Protein AF-A0A356KUA7-F1 (afdb_monomer_lite)

Structure (mmCIF, N/CA/C/O backbone):
data_AF-A0A356KUA7-F1
#
_entry.id   AF-A0A356KUA7-F1
#
loop_
_atom_site.group_PDB
_atom_site.id
_atom_site.type_symbol
_atom_site.label_atom_id
_atom_site.label_alt_id
_atom_site.label_comp_id
_atom_site.label_asym_id
_atom_site.label_entity_id
_atom_site.label_seq_id
_atom_site.pdbx_PDB_ins_code
_atom_site.Cartn_x
_atom_site.Cartn_y
_atom_site.Cartn_z
_atom_site.occupancy
_atom_site.B_iso_or_equiv
_atom_site.auth_seq_id
_atom_site.auth_comp_id
_atom_site.auth_asym_id
_atom_site.auth_atom_id
_atom_site.pdbx_PDB_model_num
ATOM 1 N N . GLU A 1 1 ? 13.747 24.226 56.240 1.00 44.72 1 GLU A N 1
ATOM 2 C CA . GLU A 1 1 ? 13.790 22.776 55.999 1.00 44.72 1 GLU A CA 1
ATOM 3 C C . GLU A 1 1 ? 12.359 22.339 55.708 1.00 44.72 1 GLU A C 1
ATOM 5 O O . GLU A 1 1 ? 11.669 21.840 56.584 1.00 44.72 1 GLU A O 1
ATOM 10 N N . ASP A 1 2 ? 11.745 22.910 54.667 1.00 43.06 2 ASP A N 1
ATOM 11 C CA . ASP A 1 2 ? 11.912 22.564 53.233 1.00 43.06 2 ASP A CA 1
ATOM 12 C C . ASP A 1 2 ? 11.228 21.213 52.970 1.00 43.06 2 ASP A C 1
ATOM 14 O O . ASP A 1 2 ? 11.449 20.261 53.701 1.00 43.06 2 ASP A O 1
ATOM 18 N N . GLU A 1 3 ? 10.331 21.030 52.009 1.00 48.12 3 GLU A N 1
ATOM 19 C CA . GLU A 1 3 ? 10.156 21.722 50.740 1.00 48.12 3 GLU A CA 1
ATOM 20 C C . GLU A 1 3 ? 8.756 21.351 50.219 1.00 48.12 3 GLU A C 1
ATOM 22 O O . GLU A 1 3 ? 8.341 20.191 50.273 1.00 48.12 3 GLU A O 1
ATOM 27 N N . ALA A 1 4 ? 7.996 22.340 49.754 1.00 49.31 4 ALA A N 1
ATOM 28 C CA . ALA A 1 4 ? 6.693 22.127 49.142 1.00 49.31 4 ALA A CA 1
ATOM 29 C C . ALA A 1 4 ? 6.885 21.644 47.697 1.00 49.31 4 ALA A C 1
ATOM 31 O O . ALA A 1 4 ? 7.344 22.403 46.844 1.00 49.31 4 ALA A O 1
ATOM 32 N N . ALA A 1 5 ? 6.510 20.394 47.420 1.00 52.19 5 ALA A N 1
ATOM 33 C CA . ALA A 1 5 ? 6.463 19.839 46.072 1.00 52.19 5 ALA A CA 1
ATOM 34 C C . ALA A 1 5 ? 5.339 20.516 45.270 1.00 52.19 5 ALA A C 1
ATOM 36 O O . ALA A 1 5 ? 4.161 20.173 45.378 1.00 52.19 5 ALA A O 1
ATOM 37 N N . LYS A 1 6 ? 5.721 21.524 44.488 1.00 50.53 6 LYS A N 1
ATOM 38 C CA . LYS A 1 6 ? 4.882 22.195 43.500 1.00 50.53 6 LYS A CA 1
ATOM 39 C C . LYS A 1 6 ? 4.919 21.343 42.229 1.00 50.53 6 LYS A C 1
ATOM 41 O O . LYS A 1 6 ? 5.942 21.296 41.556 1.00 50.53 6 LYS A O 1
ATOM 46 N N . ALA A 1 7 ? 3.837 20.622 41.955 1.00 51.53 7 ALA A N 1
ATOM 47 C CA . ALA A 1 7 ? 3.668 19.894 40.704 1.00 51.53 7 ALA A CA 1
ATOM 48 C C . ALA A 1 7 ? 3.517 20.909 39.559 1.00 51.53 7 ALA A C 1
ATOM 50 O O . ALA A 1 7 ? 2.534 21.647 39.512 1.00 51.53 7 ALA A O 1
ATOM 51 N N . GLU A 1 8 ? 4.526 20.986 38.692 1.00 51.91 8 GLU A N 1
ATOM 52 C CA . GLU A 1 8 ? 4.435 21.632 37.384 1.00 51.91 8 GLU A CA 1
ATOM 53 C C . GLU A 1 8 ? 3.493 20.815 36.494 1.00 51.91 8 GLU A C 1
ATOM 55 O O . GLU A 1 8 ? 3.698 19.619 36.279 1.00 51.91 8 GLU A O 1
ATOM 60 N N . GLU A 1 9 ? 2.442 21.463 35.997 1.00 60.62 9 GLU A N 1
ATOM 61 C CA . GLU A 1 9 ? 1.648 20.952 34.884 1.00 60.62 9 GLU A CA 1
ATOM 62 C C . GLU A 1 9 ? 2.528 20.906 33.622 1.00 60.62 9 GLU A C 1
ATOM 64 O O . GLU A 1 9 ? 3.269 21.860 33.361 1.00 60.62 9 GLU A O 1
ATOM 69 N N . PRO A 1 10 ? 2.476 19.825 32.825 1.00 62.12 10 PRO A N 1
ATOM 70 C CA . PRO A 1 10 ? 3.175 19.785 31.549 1.00 62.12 10 PRO A CA 1
ATOM 71 C C . PRO A 1 10 ? 2.540 20.783 30.564 1.00 62.12 10 PRO A C 1
ATOM 73 O O . PRO A 1 10 ? 1.328 21.013 30.613 1.00 62.12 10 PRO A O 1
ATOM 76 N N . PRO A 1 11 ? 3.334 21.376 29.656 1.00 56.41 11 PRO A N 1
ATOM 77 C CA . PRO A 1 11 ? 2.815 22.300 28.662 1.00 56.41 11 PRO A CA 1
ATOM 78 C C . PRO A 1 11 ? 1.866 21.565 27.712 1.00 56.41 11 PRO A C 1
ATOM 80 O O . PRO A 1 11 ? 2.145 20.457 27.256 1.00 56.41 11 PRO A O 1
ATOM 83 N N . VAL A 1 12 ? 0.737 22.208 27.424 1.00 60.28 12 VAL A N 1
ATOM 84 C CA . VAL A 1 12 ? -0.192 21.814 26.365 1.00 60.28 12 VAL A CA 1
ATOM 85 C C . VAL A 1 12 ? 0.555 21.947 25.038 1.00 60.28 12 VAL A C 1
ATOM 87 O O . VAL A 1 12 ? 0.829 23.060 24.596 1.00 60.28 12 VAL A O 1
ATOM 90 N N . GLU A 1 13 ? 0.930 20.818 24.437 1.00 54.19 13 GLU A N 1
ATOM 91 C CA . GLU A 1 13 ? 1.388 20.775 23.048 1.00 54.19 13 GLU A CA 1
ATOM 92 C C . GLU A 1 13 ? 0.226 21.212 22.151 1.00 54.19 13 GLU A C 1
ATOM 94 O O . GLU A 1 13 ? -0.814 20.552 22.071 1.00 54.19 13 GLU A O 1
ATOM 99 N N . GLU A 1 14 ? 0.390 22.371 21.514 1.00 62.34 14 GLU A N 1
ATOM 100 C CA . GLU A 1 14 ? -0.457 22.797 20.407 1.00 62.34 14 GLU A CA 1
ATOM 101 C C . GLU A 1 14 ? -0.394 21.735 19.296 1.00 62.34 14 GLU A C 1
ATOM 103 O O . GLU A 1 14 ? 0.688 21.212 19.008 1.00 62.34 14 GLU A O 1
ATOM 108 N N . PRO A 1 15 ? -1.529 21.380 18.667 1.00 57.06 15 PRO A N 1
ATOM 109 C CA . PRO A 1 15 ? -1.515 20.449 17.553 1.00 57.06 15 PRO A CA 1
ATOM 110 C C . PRO A 1 15 ? -0.688 21.060 16.423 1.00 57.06 15 PRO A C 1
ATOM 112 O O . PRO A 1 15 ? -0.984 22.159 15.955 1.00 57.06 15 PRO A O 1
ATOM 115 N N . ALA A 1 16 ? 0.351 20.337 16.008 1.00 51.97 16 ALA A N 1
ATOM 116 C CA . ALA A 1 16 ? 1.129 20.659 14.826 1.00 51.97 16 ALA A CA 1
ATOM 117 C C . ALA A 1 16 ? 0.175 20.914 13.650 1.00 51.97 16 ALA A C 1
ATOM 119 O O . ALA A 1 16 ? -0.601 20.031 13.279 1.00 51.97 16 ALA A O 1
ATOM 120 N N . GLU A 1 17 ? 0.224 22.129 13.100 1.00 54.56 17 GLU A N 1
ATOM 121 C CA . GLU A 1 17 ? -0.361 22.447 11.802 1.00 54.56 17 GLU A CA 1
ATOM 122 C C . GLU A 1 17 ? 0.123 21.398 10.799 1.00 54.56 17 GLU A C 1
ATOM 124 O O . GLU A 1 17 ? 1.327 21.244 10.570 1.00 54.56 17 GLU A O 1
ATOM 129 N N . GLU A 1 18 ? -0.823 20.642 10.238 1.00 57.50 18 GLU A N 1
ATOM 130 C CA . GLU A 1 18 ? -0.560 19.768 9.105 1.00 57.50 18 GLU A CA 1
ATOM 131 C C . GLU A 1 18 ? 0.118 20.599 8.005 1.00 57.50 18 GLU A C 1
ATOM 133 O O . GLU A 1 18 ? -0.394 21.667 7.645 1.00 57.50 18 GLU A O 1
ATOM 138 N N . PRO A 1 19 ? 1.263 20.154 7.460 1.00 57.72 19 PRO A N 1
ATOM 139 C CA . PRO A 1 19 ? 1.842 20.820 6.310 1.00 57.72 19 PRO A CA 1
ATOM 140 C C . PRO A 1 19 ? 0.820 20.761 5.176 1.00 57.72 19 PRO A C 1
ATOM 142 O O . PRO A 1 19 ? 0.307 19.692 4.838 1.00 57.72 19 PRO A O 1
ATOM 145 N N . ALA A 1 20 ? 0.503 21.934 4.627 1.00 61.66 20 ALA A N 1
ATOM 146 C CA . ALA A 1 20 ? -0.365 22.070 3.470 1.00 61.66 20 ALA A CA 1
ATOM 147 C C . ALA A 1 20 ? 0.053 21.066 2.379 1.00 61.66 20 ALA A C 1
ATOM 149 O O . ALA A 1 20 ? 1.258 20.885 2.171 1.00 61.66 20 ALA A O 1
ATOM 150 N N . PRO A 1 21 ? -0.906 20.419 1.690 1.00 61.72 21 PRO A N 1
ATOM 151 C CA . PRO A 1 21 ? -0.588 19.492 0.616 1.00 61.72 21 PRO A CA 1
ATOM 152 C C . PRO A 1 21 ? 0.292 20.211 -0.405 1.00 61.72 21 PRO A C 1
ATOM 154 O O . PRO A 1 21 ? -0.051 21.302 -0.871 1.00 61.72 21 PRO A O 1
ATOM 157 N N . GLU A 1 22 ? 1.448 19.613 -0.699 1.00 60.28 22 GLU A N 1
ATOM 158 C CA . GLU A 1 22 ? 2.311 20.066 -1.782 1.00 60.28 22 GLU A CA 1
ATOM 159 C C . GLU A 1 22 ? 1.456 20.222 -3.047 1.00 60.28 22 GLU A C 1
ATOM 161 O O . GLU A 1 22 ? 0.620 19.354 -3.326 1.00 60.28 22 GLU A O 1
ATOM 166 N N . PRO A 1 23 ? 1.598 21.335 -3.789 1.00 59.91 23 PRO A N 1
ATOM 167 C CA . PRO A 1 23 ? 0.862 21.512 -5.027 1.00 59.91 23 PRO A CA 1
ATOM 168 C C . PRO A 1 23 ? 1.204 20.348 -5.953 1.00 59.91 23 PRO A C 1
ATOM 170 O O . PRO A 1 23 ? 2.380 20.086 -6.217 1.00 59.91 23 PRO A O 1
ATOM 173 N N . GLU A 1 24 ? 0.163 19.645 -6.409 1.00 58.00 24 GLU A N 1
ATOM 174 C CA . GLU A 1 24 ? 0.281 18.621 -7.441 1.00 58.00 24 GLU A CA 1
ATOM 175 C C . GLU A 1 24 ? 1.152 19.169 -8.579 1.00 58.00 24 GLU A C 1
ATOM 177 O O . GLU A 1 24 ? 0.964 20.326 -8.979 1.00 58.00 24 GLU A O 1
ATOM 182 N N . PRO A 1 25 ? 2.121 18.387 -9.089 1.00 57.19 25 PRO A N 1
ATOM 183 C CA . PRO A 1 25 ? 2.918 18.828 -10.216 1.00 57.19 25 PRO A CA 1
ATOM 184 C C . PRO A 1 25 ? 1.963 19.155 -11.361 1.00 57.19 25 PRO A C 1
ATOM 186 O O . PRO A 1 25 ? 1.205 18.293 -11.815 1.00 57.19 25 PRO A O 1
ATOM 189 N N . GLU A 1 26 ? 1.985 20.418 -11.794 1.00 53.69 26 GLU A N 1
ATOM 190 C CA . GLU A 1 26 ? 1.306 20.846 -13.010 1.00 53.69 26 GLU A CA 1
ATOM 191 C C . GLU A 1 26 ? 1.637 19.839 -14.118 1.00 53.69 26 GLU A C 1
ATOM 193 O O . GLU A 1 26 ? 2.797 19.418 -14.223 1.00 53.69 26 GLU A O 1
ATOM 198 N N . PRO A 1 27 ? 0.650 19.416 -14.931 1.00 51.44 27 PRO A N 1
ATOM 199 C CA . PRO A 1 27 ? 0.921 18.525 -16.040 1.00 51.44 27 PRO A CA 1
ATOM 200 C C . PRO A 1 27 ? 1.953 19.218 -16.921 1.00 51.44 27 PRO A C 1
ATOM 202 O O . PRO A 1 27 ? 1.663 20.238 -17.550 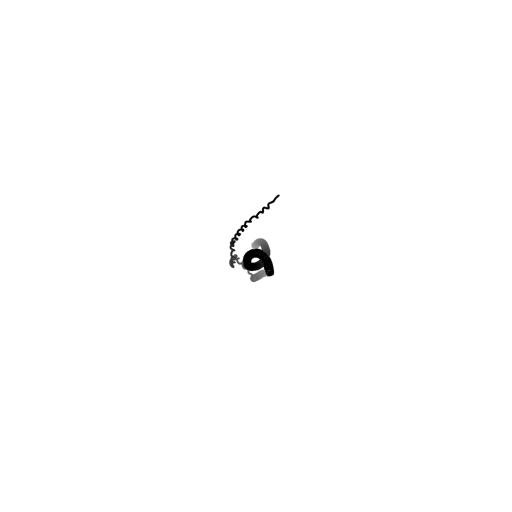1.00 51.44 27 PRO A O 1
ATOM 205 N N . VAL A 1 28 ? 3.172 18.675 -16.919 1.00 49.91 28 VAL A N 1
ATOM 206 C CA . VAL A 1 28 ? 4.201 19.019 -17.888 1.00 49.91 28 VAL A CA 1
ATOM 207 C C . VAL A 1 28 ? 3.522 18.852 -19.232 1.00 49.91 28 VAL A C 1
ATOM 209 O O . VAL A 1 28 ? 3.131 17.744 -19.597 1.00 49.91 28 VAL A O 1
ATOM 212 N N . ALA A 1 29 ? 3.284 19.980 -19.900 1.00 47.72 29 ALA A N 1
ATOM 213 C CA . ALA A 1 29 ? 2.786 19.992 -21.253 1.00 47.72 29 ALA A CA 1
ATOM 214 C C . ALA A 1 29 ? 3.718 19.080 -22.047 1.00 47.72 29 ALA A C 1
ATOM 216 O O . ALA A 1 29 ? 4.902 19.389 -22.184 1.00 47.72 29 ALA A O 1
ATOM 217 N N . GLU A 1 30 ? 3.190 17.933 -22.481 1.00 46.59 30 GLU A N 1
ATOM 218 C CA . GLU A 1 30 ? 3.837 17.079 -23.460 1.00 46.59 30 GLU A CA 1
ATOM 219 C C . GLU A 1 30 ? 4.221 17.990 -24.621 1.00 46.59 30 GLU A C 1
ATOM 221 O O . GLU A 1 30 ? 3.368 18.479 -25.370 1.00 46.59 30 GLU A O 1
ATOM 226 N N . GLU A 1 31 ? 5.516 18.287 -24.722 1.00 47.72 31 GLU A N 1
ATOM 227 C CA . GLU A 1 31 ? 6.062 18.837 -25.942 1.00 47.72 31 GLU A CA 1
ATOM 228 C C . GLU A 1 31 ? 5.636 17.881 -27.057 1.00 47.72 31 GLU A C 1
ATOM 230 O O . GLU A 1 31 ? 5.817 16.666 -26.922 1.00 47.72 31 GLU A O 1
ATOM 235 N N . PRO A 1 32 ? 5.007 18.389 -28.128 1.00 48.34 32 PRO A N 1
ATOM 236 C CA . PRO A 1 32 ? 4.497 17.534 -29.175 1.00 48.34 32 PRO A CA 1
ATOM 237 C C . PRO A 1 32 ? 5.670 16.746 -29.745 1.00 48.34 32 PRO A C 1
ATOM 239 O O . PRO A 1 32 ? 6.572 17.313 -30.366 1.00 48.34 32 PRO A O 1
ATOM 242 N N . THR A 1 33 ? 5.633 15.429 -29.541 1.00 50.72 33 THR A N 1
ATOM 243 C CA . THR A 1 33 ? 6.431 14.471 -30.298 1.00 50.72 33 THR A CA 1
ATOM 244 C C . THR A 1 33 ? 6.390 14.894 -31.764 1.00 50.72 33 THR A C 1
ATOM 246 O O . THR A 1 33 ? 5.286 14.982 -32.321 1.00 50.72 33 THR A O 1
ATOM 249 N N . PRO A 1 34 ? 7.534 15.192 -32.408 1.00 47.00 34 PRO A N 1
ATOM 250 C CA . PRO A 1 34 ? 7.527 15.436 -33.834 1.00 47.00 34 PRO A CA 1
ATOM 251 C C . PRO A 1 34 ? 6.982 14.173 -34.496 1.00 47.00 34 PRO A C 1
ATOM 253 O O . PRO A 1 34 ? 7.495 13.073 -34.289 1.00 47.00 34 PRO A O 1
ATOM 256 N N . ALA A 1 35 ? 5.879 14.341 -35.223 1.00 46.72 35 ALA A N 1
ATOM 257 C CA . ALA A 1 35 ? 5.238 13.277 -35.974 1.00 46.72 35 ALA A CA 1
ATOM 258 C C . ALA A 1 35 ? 6.287 12.498 -36.789 1.00 46.72 35 ALA A C 1
ATOM 260 O O . ALA A 1 35 ? 7.199 13.123 -37.339 1.00 46.72 35 ALA A O 1
ATOM 261 N N . PRO A 1 36 ? 6.166 11.162 -36.907 1.00 47.59 36 PRO A N 1
ATOM 262 C CA . PRO A 1 36 ? 7.022 10.398 -37.796 1.00 47.59 36 PRO A CA 1
ATOM 263 C C . PRO A 1 36 ? 6.822 10.930 -39.212 1.00 47.59 36 PRO A C 1
ATOM 265 O O . PRO A 1 36 ? 5.750 10.802 -39.809 1.00 47.59 36 PRO A O 1
ATOM 268 N N . THR A 1 37 ? 7.858 11.581 -39.731 1.00 49.22 37 THR A N 1
ATOM 269 C CA . THR A 1 37 ? 7.936 11.996 -41.123 1.00 49.22 37 THR A CA 1
ATOM 270 C C . THR A 1 37 ? 7.682 10.754 -41.981 1.00 49.22 37 THR A C 1
ATOM 272 O O . THR A 1 37 ? 8.347 9.735 -41.769 1.00 49.22 37 THR A O 1
ATOM 275 N N . PRO A 1 38 ? 6.727 10.782 -42.924 1.00 43.31 38 PRO A N 1
ATOM 276 C CA . PRO A 1 38 ? 6.503 9.648 -43.801 1.00 43.31 38 PRO A CA 1
ATOM 277 C C . PRO A 1 38 ? 7.780 9.417 -44.609 1.00 43.31 38 PRO A C 1
ATOM 279 O O . PRO A 1 38 ? 8.260 10.317 -45.301 1.00 43.31 38 PRO A O 1
ATOM 282 N N . VAL A 1 39 ? 8.339 8.211 -44.504 1.00 45.34 39 VAL A N 1
ATOM 283 C CA . VAL A 1 39 ? 9.375 7.735 -45.419 1.00 45.34 39 VAL A CA 1
ATOM 284 C C . VAL A 1 39 ? 8.718 7.645 -46.790 1.00 45.34 39 VAL A C 1
ATOM 286 O O . VAL A 1 39 ? 7.991 6.703 -47.094 1.00 45.34 39 VAL A O 1
ATOM 289 N N . ALA A 1 40 ? 8.918 8.693 -47.583 1.00 40.00 40 ALA A N 1
ATOM 290 C CA . ALA A 1 40 ? 8.591 8.709 -48.990 1.00 40.00 40 ALA A CA 1
ATOM 291 C C . ALA A 1 40 ? 9.537 7.737 -49.700 1.00 40.00 40 ALA A C 1
ATOM 293 O O . ALA A 1 40 ? 10.719 8.016 -49.909 1.00 40.00 40 ALA A O 1
ATOM 294 N N . GLU A 1 41 ? 9.006 6.574 -50.057 1.00 47.03 41 GLU A N 1
ATOM 295 C CA . GLU A 1 41 ? 9.482 5.870 -51.234 1.00 47.03 41 GLU A CA 1
ATOM 296 C C . GLU A 1 41 ? 9.313 6.768 -52.470 1.00 47.03 41 GLU A C 1
ATOM 298 O O . GLU A 1 41 ? 8.269 7.387 -52.670 1.00 47.03 41 GLU A O 1
ATOM 303 N N . ALA A 1 42 ? 10.341 6.714 -53.319 1.00 44.53 42 ALA A N 1
ATOM 304 C CA . ALA A 1 42 ? 10.382 7.070 -54.737 1.00 44.53 42 ALA A CA 1
ATOM 305 C C . ALA A 1 42 ? 10.648 8.532 -55.155 1.00 44.53 42 ALA A C 1
ATOM 307 O O . ALA A 1 42 ? 9.891 9.446 -54.854 1.00 44.53 42 ALA A O 1
ATOM 308 N N . SER A 1 43 ? 11.652 8.635 -56.047 1.00 50.06 43 SER A N 1
ATOM 309 C CA . SER A 1 43 ? 11.899 9.697 -57.043 1.00 50.06 43 SER A CA 1
ATOM 310 C C . SER A 1 43 ? 12.344 11.053 -56.468 1.00 50.06 43 SER A C 1
ATOM 312 O O . SER A 1 43 ? 11.681 11.623 -55.627 1.00 50.06 43 SER A O 1
ATOM 314 N N . GLU A 1 44 ? 13.465 11.675 -56.834 1.00 46.03 44 GLU A N 1
ATOM 315 C CA . GLU A 1 44 ? 14.133 11.787 -58.128 1.00 46.03 44 GLU A CA 1
ATOM 316 C C . GLU A 1 44 ? 15.647 11.936 -57.883 1.00 46.03 44 GLU A C 1
ATOM 318 O O . GLU A 1 44 ? 16.103 12.879 -57.239 1.00 46.03 44 GLU A O 1
ATOM 323 N N . ARG A 1 45 ? 16.455 11.000 -58.395 1.00 43.91 45 ARG A N 1
ATOM 324 C CA . ARG A 1 45 ? 17.881 11.262 -58.624 1.00 43.91 45 ARG A CA 1
ATOM 325 C C . ARG A 1 45 ? 17.971 12.082 -59.902 1.00 43.91 45 ARG A C 1
ATOM 327 O O . ARG A 1 45 ? 17.552 11.601 -60.953 1.00 43.91 45 ARG A O 1
ATOM 334 N N . GLU A 1 46 ? 18.534 13.282 -59.809 1.00 47.31 46 GLU A N 1
ATOM 335 C CA . GLU A 1 46 ? 18.982 14.025 -60.982 1.00 47.31 46 GLU A CA 1
ATOM 336 C C . GLU A 1 46 ? 19.859 13.107 -61.853 1.00 47.31 46 GLU A C 1
ATOM 338 O O . GLU A 1 46 ? 20.776 12.454 -61.335 1.00 47.31 46 GLU A O 1
ATOM 343 N N . PRO A 1 47 ? 19.579 12.995 -63.162 1.00 47.47 47 PRO A N 1
ATOM 344 C CA . PRO A 1 47 ? 20.443 12.250 -64.052 1.00 47.47 47 PRO A CA 1
ATOM 345 C C . PRO A 1 47 ? 21.783 12.980 -64.133 1.00 47.47 47 PRO A C 1
ATOM 347 O O . PRO A 1 47 ? 21.861 14.140 -64.537 1.00 47.47 47 PRO A O 1
ATOM 350 N N . LEU A 1 48 ? 22.842 12.267 -63.750 1.00 50.91 48 LEU A N 1
ATOM 351 C CA . LEU A 1 48 ? 24.217 12.629 -64.069 1.00 50.91 48 LEU A CA 1
ATOM 352 C C . LEU A 1 48 ? 24.306 13.023 -65.556 1.00 50.91 48 LEU A C 1
ATOM 354 O O . LEU A 1 48 ? 23.635 12.394 -66.384 1.00 50.91 48 LEU A O 1
ATOM 358 N N . PRO A 1 49 ? 25.123 14.031 -65.914 1.00 47.91 49 PRO A N 1
ATOM 359 C CA . PRO A 1 49 ? 25.312 14.425 -67.301 1.00 47.91 49 PRO A CA 1
ATOM 360 C C . PRO A 1 49 ? 25.688 13.190 -68.114 1.00 47.91 49 PRO A C 1
ATOM 362 O O . PRO A 1 49 ? 26.642 12.484 -67.780 1.00 47.91 49 PRO A O 1
ATOM 365 N N . SER A 1 50 ? 24.899 12.918 -69.153 1.00 42.00 50 SER A N 1
ATOM 366 C CA . SER A 1 50 ? 25.160 11.869 -70.125 1.00 42.00 50 SER A CA 1
ATOM 367 C C 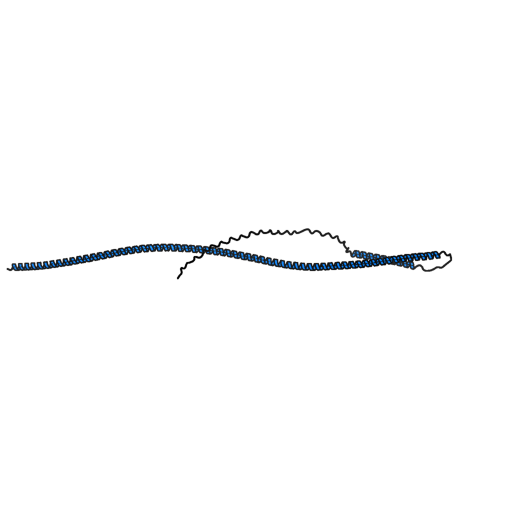. SER A 1 50 ? 26.576 12.053 -70.653 1.00 42.00 50 SER A C 1
ATOM 369 O O . SER A 1 50 ? 26.836 12.949 -71.461 1.00 42.00 50 SER A O 1
ATOM 371 N N . LEU A 1 51 ? 27.490 11.215 -70.167 1.00 40.88 51 LEU A N 1
ATOM 372 C CA . LEU A 1 51 ? 28.758 10.976 -70.820 1.00 40.88 51 LEU A CA 1
ATOM 373 C C . LEU A 1 51 ? 28.406 10.573 -72.247 1.00 40.88 51 LEU A C 1
ATOM 375 O O . LEU A 1 51 ? 27.712 9.580 -72.476 1.00 40.88 51 LEU A O 1
ATOM 379 N N . THR A 1 52 ? 28.819 11.412 -73.191 1.00 48.00 52 THR A N 1
ATOM 380 C CA . THR A 1 52 ? 28.885 11.062 -74.603 1.00 48.00 52 THR A CA 1
ATOM 381 C C . THR A 1 52 ? 29.447 9.650 -74.725 1.00 48.00 52 THR A C 1
ATOM 383 O O . THR A 1 52 ? 30.427 9.356 -74.032 1.00 48.00 52 THR A O 1
ATOM 386 N N . PRO A 1 53 ? 28.858 8.784 -75.568 1.00 38.75 53 PRO A N 1
ATOM 387 C CA . PRO A 1 53 ? 29.425 7.475 -75.830 1.00 38.75 53 PRO A CA 1
ATOM 388 C C . PRO A 1 53 ? 30.881 7.687 -76.232 1.00 38.75 53 PRO A C 1
ATOM 390 O O . PRO A 1 53 ? 31.154 8.388 -77.208 1.00 38.75 53 PRO A O 1
ATOM 393 N N . LEU A 1 54 ? 31.812 7.142 -75.445 1.00 41.03 54 LEU A N 1
ATOM 394 C CA . LEU A 1 54 ? 33.118 6.819 -75.988 1.00 41.03 54 LEU A CA 1
ATOM 395 C C . LEU A 1 54 ? 32.806 5.943 -77.196 1.00 41.03 54 LEU A C 1
ATOM 397 O O . LEU A 1 54 ? 32.195 4.887 -77.030 1.00 41.03 54 LEU A O 1
ATOM 401 N N . GLU A 1 55 ? 33.134 6.453 -78.381 1.00 42.09 55 GLU A N 1
ATOM 402 C CA . GLU A 1 55 ? 33.106 5.701 -79.623 1.00 42.09 55 GLU A CA 1
ATOM 403 C C . GLU A 1 55 ? 33.640 4.303 -79.347 1.00 42.09 55 GLU A C 1
ATOM 405 O O . GLU A 1 55 ? 34.753 4.125 -78.843 1.00 42.09 55 GLU A O 1
ATOM 410 N N . GLU A 1 56 ? 32.771 3.340 -79.624 1.00 43.12 56 GLU A N 1
ATOM 411 C CA . GLU A 1 56 ? 33.053 1.923 -79.664 1.00 43.12 56 GLU A CA 1
ATOM 412 C C . GLU A 1 56 ? 34.394 1.733 -80.379 1.00 43.12 56 GLU A C 1
ATOM 414 O O . GLU A 1 56 ? 34.517 1.929 -81.589 1.00 43.12 56 GLU A O 1
ATOM 419 N N . LEU A 1 57 ? 35.429 1.378 -79.615 1.00 49.16 57 LEU A N 1
ATOM 420 C CA . LEU A 1 57 ? 36.557 0.660 -80.183 1.00 49.16 57 LEU A CA 1
ATOM 421 C C . LEU A 1 57 ? 35.940 -0.573 -80.852 1.00 49.16 57 LEU A C 1
ATOM 423 O O . LEU A 1 57 ? 35.276 -1.342 -80.156 1.00 49.16 57 LEU A O 1
ATOM 427 N N . PRO A 1 58 ? 36.086 -0.756 -82.175 1.00 51.97 58 PRO A N 1
ATOM 428 C CA . PRO A 1 58 ? 35.523 -1.922 -82.817 1.00 51.97 58 PRO A CA 1
ATOM 429 C C . PRO A 1 58 ? 36.254 -3.143 -82.264 1.00 51.97 58 PRO A C 1
ATOM 431 O O . PRO A 1 58 ? 37.432 -3.355 -82.558 1.00 51.97 58 PRO A O 1
ATOM 434 N N . ASP A 1 59 ? 35.536 -3.954 -81.489 1.00 54.81 59 ASP A N 1
ATOM 435 C CA . ASP A 1 59 ? 35.904 -5.307 -81.050 1.00 54.81 59 ASP A CA 1
ATOM 436 C C . ASP A 1 59 ? 35.945 -6.300 -82.232 1.00 54.81 59 ASP A C 1
ATOM 438 O O . ASP A 1 59 ? 35.714 -7.500 -82.103 1.00 54.81 59 ASP A O 1
ATOM 442 N N . ASP A 1 60 ? 36.310 -5.819 -83.415 1.00 60.47 60 ASP A N 1
ATOM 443 C CA . ASP A 1 60 ? 36.432 -6.612 -84.619 1.00 60.47 60 ASP A CA 1
ATOM 444 C C . ASP A 1 60 ? 37.899 -6.985 -84.818 1.00 60.47 60 ASP A C 1
ATOM 446 O O . ASP A 1 60 ? 38.588 -6.546 -85.749 1.00 60.47 60 ASP A O 1
ATOM 450 N N . ALA A 1 61 ? 38.382 -7.875 -83.947 1.00 63.69 61 ALA A N 1
ATOM 451 C CA . ALA A 1 61 ? 39.618 -8.621 -84.182 1.00 63.69 61 ALA A CA 1
ATOM 452 C C . ALA A 1 61 ? 39.628 -9.268 -85.584 1.00 63.69 61 ALA A C 1
ATOM 454 O O . ALA A 1 61 ? 40.693 -9.495 -86.160 1.00 63.69 61 ALA A O 1
ATOM 455 N N . ASP A 1 62 ? 38.450 -9.526 -86.155 1.00 71.00 62 ASP A N 1
ATOM 456 C CA . ASP A 1 62 ? 38.281 -10.058 -87.501 1.00 71.00 62 ASP A CA 1
ATOM 457 C C . ASP A 1 62 ? 38.438 -8.995 -88.605 1.00 71.00 62 ASP A C 1
ATOM 459 O O . ASP A 1 62 ? 39.079 -9.292 -89.613 1.00 71.00 62 ASP A O 1
ATOM 463 N N . VAL A 1 63 ? 38.021 -7.738 -88.392 1.00 72.12 63 VAL A N 1
ATOM 464 C CA . VAL A 1 63 ? 38.281 -6.619 -89.328 1.00 72.12 63 VAL A CA 1
ATOM 465 C C . VAL A 1 63 ? 39.764 -6.236 -89.326 1.00 72.12 63 VAL A C 1
ATOM 467 O O . VAL A 1 63 ? 40.342 -5.948 -90.377 1.00 72.12 63 VAL A O 1
ATOM 470 N N . LEU A 1 64 ? 40.426 -6.284 -88.166 1.00 71.75 64 LEU A N 1
ATOM 471 C CA . LEU A 1 64 ? 41.878 -6.091 -88.067 1.00 71.75 64 LEU A CA 1
ATOM 472 C C . LEU A 1 64 ? 42.656 -7.215 -88.766 1.00 71.75 64 LEU A C 1
ATOM 474 O O . LEU A 1 64 ? 43.607 -6.927 -89.493 1.00 71.75 64 LEU A O 1
ATOM 478 N N . LYS A 1 65 ? 42.234 -8.478 -88.622 1.00 76.88 65 LYS A N 1
ATOM 479 C CA . LYS A 1 65 ? 42.817 -9.608 -89.371 1.00 76.88 65 LYS A CA 1
ATOM 480 C C . LYS A 1 65 ? 42.582 -9.488 -90.873 1.00 76.88 65 LYS A C 1
ATOM 482 O O . LYS A 1 65 ? 43.474 -9.826 -91.647 1.00 76.88 65 LYS A O 1
ATOM 487 N N . GLU A 1 66 ? 41.412 -9.021 -91.297 1.00 82.75 66 GLU A N 1
ATOM 488 C CA . GLU A 1 66 ? 41.097 -8.829 -92.713 1.00 82.75 66 GLU A CA 1
ATOM 489 C C . GLU A 1 66 ? 41.946 -7.708 -93.325 1.00 82.75 66 GLU A C 1
ATOM 491 O O . GLU A 1 66 ? 42.573 -7.912 -94.364 1.00 82.75 66 GLU A O 1
ATOM 496 N N . ARG A 1 67 ? 42.113 -6.584 -92.613 1.00 77.69 67 ARG A N 1
ATOM 497 C CA . ARG A 1 67 ? 43.050 -5.519 -93.008 1.00 77.69 67 ARG A CA 1
ATOM 498 C C . ARG A 1 67 ? 44.501 -5.991 -93.043 1.00 77.69 67 ARG A C 1
ATOM 500 O O . ARG A 1 67 ? 45.239 -5.574 -93.932 1.00 77.69 67 ARG A O 1
ATOM 507 N N . PHE A 1 68 ? 44.911 -6.865 -92.122 1.00 80.88 68 PHE A N 1
ATOM 508 C CA . PHE A 1 68 ? 46.262 -7.431 -92.120 1.00 80.88 68 PHE A CA 1
ATOM 509 C C . PHE A 1 68 ? 46.490 -8.353 -93.327 1.00 80.88 68 PHE A C 1
ATOM 511 O O . PHE A 1 68 ? 47.498 -8.211 -94.013 1.00 80.88 68 PHE A O 1
ATOM 518 N N . ARG A 1 69 ? 45.518 -9.212 -93.667 1.00 85.94 69 ARG A N 1
ATOM 519 C CA . ARG A 1 69 ? 45.563 -10.050 -94.882 1.00 85.94 69 ARG A CA 1
ATOM 520 C C . ARG A 1 69 ? 45.560 -9.226 -96.169 1.00 85.94 69 ARG A C 1
ATOM 522 O O . ARG A 1 69 ? 46.198 -9.614 -97.146 1.00 85.94 69 ARG A O 1
ATOM 529 N N . ASP A 1 70 ? 44.854 -8.099 -96.189 1.00 84.38 70 ASP A N 1
ATOM 530 C CA . ASP A 1 70 ? 44.865 -7.173 -97.325 1.00 84.38 70 ASP A CA 1
ATOM 531 C C . ASP A 1 70 ? 46.194 -6.427 -97.454 1.00 84.38 70 ASP A C 1
ATOM 533 O O . ASP A 1 70 ? 46.672 -6.217 -98.570 1.00 84.38 70 ASP A O 1
ATOM 537 N N . LEU A 1 71 ? 46.828 -6.065 -96.336 1.00 80.94 71 LEU A N 1
ATOM 538 C CA . LEU A 1 71 ? 48.183 -5.518 -96.341 1.00 80.94 71 LEU A CA 1
ATOM 539 C C . LEU A 1 71 ? 49.211 -6.555 -96.798 1.00 80.94 71 LEU A C 1
ATOM 541 O O . LEU A 1 71 ? 50.058 -6.219 -97.620 1.00 80.94 71 LEU A O 1
ATOM 545 N N . GLU A 1 72 ? 49.111 -7.804 -96.341 1.00 84.00 72 GLU A N 1
ATOM 546 C CA . GLU A 1 72 ? 49.964 -8.902 -96.810 1.00 84.00 72 GLU A CA 1
ATOM 547 C C . GLU A 1 72 ? 49.794 -9.138 -98.316 1.00 84.00 72 GLU A C 1
ATOM 549 O O . GLU A 1 72 ? 50.793 -9.235 -99.028 1.00 84.00 72 GLU A O 1
ATOM 554 N N . ARG A 1 73 ? 48.556 -9.136 -98.837 1.00 84.62 73 ARG A N 1
ATOM 555 C CA . ARG A 1 73 ? 48.295 -9.226 -100.287 1.00 84.62 73 ARG A CA 1
ATOM 556 C C . ARG A 1 73 ? 48.936 -8.078 -101.060 1.00 84.62 73 ARG A C 1
ATOM 558 O O . ARG A 1 73 ? 49.641 -8.336 -102.031 1.00 84.62 73 ARG A O 1
ATOM 565 N N . LYS A 1 74 ? 48.768 -6.836 -100.596 1.00 84.69 74 LYS A N 1
ATOM 566 C CA . LYS A 1 74 ? 49.391 -5.657 -101.221 1.00 84.69 74 LYS A CA 1
ATOM 567 C C . LYS A 1 74 ? 50.916 -5.698 -101.158 1.00 84.69 74 LYS A C 1
ATOM 569 O O . LYS A 1 74 ? 51.575 -5.216 -102.073 1.00 84.69 74 LYS A O 1
ATOM 574 N N . PHE A 1 75 ? 51.487 -6.269 -100.098 1.00 83.56 75 PHE A N 1
ATOM 575 C CA . PHE A 1 75 ? 52.933 -6.430 -99.972 1.00 83.56 75 PHE A CA 1
ATOM 576 C C . PHE A 1 75 ? 53.465 -7.492 -100.939 1.00 83.56 75 PHE A C 1
ATOM 578 O O . PHE A 1 75 ? 54.510 -7.289 -101.549 1.00 83.56 75 PHE A O 1
ATOM 585 N N . VAL A 1 76 ? 52.731 -8.594 -101.127 1.00 86.94 76 VAL A N 1
ATOM 586 C CA . VAL A 1 76 ? 53.066 -9.630 -102.114 1.00 86.94 76 VAL A CA 1
ATOM 587 C C . VAL A 1 76 ? 52.919 -9.101 -103.540 1.00 86.94 76 VAL A C 1
ATOM 589 O O . VAL A 1 76 ? 53.824 -9.323 -104.338 1.00 86.94 76 VAL A O 1
ATOM 592 N N . GLU A 1 77 ? 51.855 -8.356 -103.855 1.00 83.38 77 GLU A N 1
ATOM 593 C CA . GLU A 1 77 ? 51.693 -7.693 -105.159 1.00 83.38 77 GLU A CA 1
ATOM 594 C C . GLU A 1 77 ? 52.831 -6.705 -105.423 1.00 83.38 77 GLU A C 1
ATOM 596 O O . GLU A 1 77 ? 53.484 -6.800 -106.457 1.00 83.38 77 GLU A O 1
ATOM 601 N N . LYS A 1 78 ? 53.170 -5.834 -104.461 1.00 84.50 78 LYS A N 1
ATOM 602 C CA . LYS A 1 78 ? 54.312 -4.921 -104.618 1.00 84.50 78 LYS A CA 1
ATOM 603 C C . LYS A 1 78 ? 55.658 -5.635 -104.711 1.00 84.50 78 LYS A C 1
ATOM 605 O O . LYS A 1 78 ? 56.538 -5.163 -105.422 1.00 84.50 78 LYS A O 1
ATOM 610 N N . ALA A 1 79 ? 55.847 -6.753 -104.014 1.00 81.94 79 ALA A N 1
ATOM 611 C CA . ALA A 1 79 ? 57.061 -7.557 -104.132 1.00 81.94 79 ALA A CA 1
ATOM 612 C C . ALA A 1 79 ? 57.146 -8.275 -105.490 1.00 81.94 79 ALA A C 1
ATOM 614 O O . ALA A 1 79 ? 58.239 -8.436 -106.028 1.00 81.94 79 ALA A O 1
ATOM 615 N N . GLN A 1 80 ? 56.009 -8.685 -106.061 1.00 81.44 80 GLN A N 1
ATOM 616 C CA . GLN A 1 80 ? 55.931 -9.229 -107.418 1.00 81.44 80 GLN A CA 1
ATOM 617 C C . GLN A 1 80 ? 56.164 -8.145 -108.474 1.00 81.44 80 GLN A C 1
ATOM 619 O O . GLN A 1 80 ? 56.910 -8.391 -109.414 1.00 81.44 80 GLN A O 1
ATOM 624 N N . GLU A 1 81 ? 55.619 -6.939 -108.292 1.00 79.12 81 GLU A N 1
ATOM 625 C CA . GLU A 1 81 ? 55.935 -5.780 -109.133 1.00 79.12 81 GLU A CA 1
ATOM 626 C C . GLU A 1 81 ? 57.426 -5.434 -109.054 1.00 79.12 81 GLU A C 1
ATOM 628 O O . GLU A 1 81 ? 58.058 -5.249 -110.087 1.00 79.12 81 GLU A O 1
ATOM 633 N N . ALA A 1 82 ? 58.023 -5.414 -107.857 1.00 79.00 82 ALA A N 1
ATOM 634 C CA . ALA A 1 82 ? 59.455 -5.167 -107.687 1.00 79.00 82 ALA A CA 1
ATOM 635 C C . ALA A 1 82 ? 60.315 -6.231 -108.388 1.00 79.00 82 ALA A C 1
ATOM 637 O O . ALA A 1 82 ? 61.272 -5.875 -109.070 1.00 79.00 82 ALA A O 1
ATOM 638 N N . ARG A 1 83 ? 59.937 -7.516 -108.304 1.00 77.06 83 ARG A N 1
ATOM 639 C CA . ARG A 1 83 ? 60.595 -8.592 -109.065 1.00 77.06 83 ARG A CA 1
ATOM 640 C C . ARG A 1 83 ? 60.405 -8.452 -110.571 1.00 77.06 83 ARG A C 1
ATOM 642 O O . ARG A 1 83 ? 61.341 -8.725 -111.305 1.00 77.06 83 ARG A O 1
ATOM 649 N N . ALA A 1 84 ? 59.240 -8.002 -111.033 1.00 76.31 84 ALA A N 1
ATOM 650 C CA . ALA A 1 84 ? 59.010 -7.725 -112.449 1.00 76.31 84 ALA A CA 1
ATOM 651 C C . ALA A 1 84 ? 59.862 -6.542 -112.945 1.00 76.31 84 ALA A C 1
ATOM 653 O O . ALA A 1 84 ? 60.341 -6.569 -114.076 1.00 76.31 84 ALA A O 1
ATOM 654 N N . TYR A 1 85 ? 60.102 -5.529 -112.103 1.00 76.50 85 TYR A N 1
ATOM 655 C CA . TYR A 1 85 ? 61.046 -4.451 -112.408 1.00 76.50 85 TYR A CA 1
ATOM 656 C C . TYR A 1 85 ? 62.503 -4.935 -112.414 1.00 76.50 85 TYR A C 1
ATOM 658 O O . TYR A 1 85 ? 63.263 -4.519 -113.286 1.00 76.50 85 TYR A O 1
ATOM 666 N N . GLU A 1 86 ? 62.887 -5.833 -111.503 1.00 77.44 86 GLU A N 1
ATOM 667 C CA . GLU A 1 86 ? 64.209 -6.481 -111.501 1.00 77.44 86 GLU A CA 1
ATOM 668 C C . GLU A 1 86 ? 64.415 -7.362 -112.744 1.00 77.44 86 GLU A C 1
ATOM 670 O O . GLU A 1 86 ? 65.430 -7.231 -113.418 1.00 77.44 86 GLU A O 1
ATOM 675 N N . GLU A 1 87 ? 63.426 -8.174 -113.124 1.00 75.50 87 GLU A N 1
ATOM 676 C CA . GLU A 1 87 ? 63.468 -9.023 -114.323 1.00 75.50 87 GLU A CA 1
ATOM 677 C C . GLU A 1 87 ? 63.470 -8.187 -115.617 1.00 75.50 87 GLU A C 1
ATOM 679 O O . GLU A 1 87 ? 64.157 -8.529 -116.579 1.00 75.50 87 GLU A O 1
ATOM 684 N N . ALA A 1 88 ? 62.783 -7.038 -115.641 1.00 71.75 88 ALA A N 1
ATOM 685 C CA . ALA A 1 88 ? 62.862 -6.081 -116.747 1.00 71.75 88 ALA A CA 1
ATOM 686 C C . ALA A 1 88 ? 64.237 -5.390 -116.839 1.00 71.75 88 ALA A C 1
ATOM 688 O O . ALA A 1 88 ? 64.714 -5.119 -117.943 1.00 71.75 88 ALA A O 1
ATOM 689 N N . LEU A 1 89 ? 64.895 -5.134 -115.703 1.00 69.12 89 LEU A N 1
ATOM 690 C CA . LEU A 1 89 ? 66.260 -4.601 -115.648 1.00 69.12 89 LEU A CA 1
ATOM 691 C C . LEU A 1 89 ? 67.309 -5.657 -116.030 1.00 69.12 89 LEU A C 1
ATOM 693 O O . LEU A 1 89 ? 68.252 -5.338 -116.753 1.00 69.12 89 LEU A O 1
ATOM 697 N N . GLU A 1 90 ? 67.125 -6.920 -115.641 1.00 66.25 90 GLU A N 1
ATOM 698 C CA . GLU A 1 90 ? 67.977 -8.034 -116.077 1.00 66.25 90 GLU A CA 1
ATOM 699 C C . GLU A 1 90 ? 67.780 -8.356 -117.571 1.00 66.25 90 GLU A C 1
ATOM 701 O O . GLU A 1 90 ? 68.760 -8.593 -118.281 1.00 66.25 90 GLU A O 1
ATOM 706 N N . ALA A 1 91 ? 66.555 -8.248 -118.104 1.00 61.38 91 ALA A N 1
ATOM 707 C CA . ALA A 1 91 ? 66.283 -8.355 -119.541 1.00 61.38 91 ALA A CA 1
ATOM 708 C C . ALA A 1 91 ? 66.884 -7.190 -120.356 1.00 61.38 91 ALA A C 1
ATOM 710 O O . ALA A 1 91 ? 67.282 -7.390 -121.505 1.00 61.38 91 ALA A O 1
ATOM 711 N N . ALA A 1 92 ? 67.010 -5.996 -119.765 1.00 59.38 92 ALA A N 1
ATOM 712 C CA . ALA A 1 92 ? 67.682 -4.849 -120.379 1.00 59.38 92 ALA A CA 1
ATOM 713 C C . ALA A 1 92 ? 69.223 -4.936 -120.318 1.00 59.38 92 ALA A C 1
ATOM 715 O O . ALA A 1 92 ? 69.898 -4.302 -121.128 1.00 59.38 92 ALA A O 1
ATOM 716 N N . HIS A 1 93 ? 69.790 -5.749 -119.417 1.00 56.12 93 HIS A N 1
ATOM 717 C CA . HIS A 1 93 ? 71.239 -5.948 -119.278 1.00 56.12 93 HIS A CA 1
ATOM 718 C C . HIS A 1 93 ? 71.783 -7.239 -119.924 1.00 56.12 93 HIS A C 1
ATOM 720 O O . HIS A 1 93 ? 72.999 -7.378 -120.061 1.00 56.12 93 HIS A O 1
ATOM 726 N N . ALA A 1 94 ? 70.919 -8.146 -120.396 1.00 50.97 94 ALA A N 1
ATOM 727 C CA . ALA A 1 94 ? 71.305 -9.404 -121.050 1.00 50.97 94 ALA A CA 1
ATOM 728 C C . ALA A 1 94 ? 71.370 -9.353 -122.597 1.00 50.97 94 ALA A C 1
ATOM 730 O O . ALA A 1 94 ? 71.648 -10.372 -123.232 1.00 50.97 94 ALA A O 1
ATOM 731 N N . GLY A 1 95 ? 71.151 -8.193 -123.229 1.00 45.28 95 GLY A N 1
ATOM 732 C CA . GLY A 1 95 ? 71.180 -8.046 -124.689 1.00 45.28 95 GLY A CA 1
ATOM 733 C C . GLY A 1 95 ? 71.852 -6.754 -125.142 1.00 45.28 95 GLY A C 1
ATOM 734 O O . GLY A 1 95 ? 71.174 -5.763 -125.382 1.00 45.28 95 GLY A O 1
ATOM 735 N N . GLY A 1 96 ? 73.179 -6.761 -125.289 1.00 40.03 96 GLY A N 1
ATOM 736 C CA . GLY A 1 96 ? 73.884 -5.610 -125.861 1.00 40.03 96 GLY A CA 1
ATOM 737 C C . GLY A 1 96 ? 75.393 -5.621 -125.668 1.00 40.03 96 GLY A C 1
ATOM 738 O O . GLY A 1 96 ? 75.944 -4.672 -125.123 1.00 40.03 96 GLY A O 1
ATOM 739 N N . GLY A 1 97 ? 76.053 -6.696 -126.094 1.00 38.34 97 GLY A N 1
ATOM 740 C CA . GLY A 1 97 ? 77.500 -6.744 -126.266 1.00 38.34 97 GLY A CA 1
ATOM 741 C C . GLY A 1 97 ? 77.849 -7.074 -127.716 1.00 38.34 97 GLY A C 1
ATOM 742 O O . GLY A 1 97 ? 77.190 -7.921 -128.316 1.00 38.34 97 GLY A O 1
ATOM 743 N N . ALA A 1 98 ? 78.925 -6.439 -128.181 1.00 39.28 98 ALA A N 1
ATOM 744 C CA . ALA A 1 98 ? 79.730 -6.712 -129.373 1.00 39.28 98 ALA A CA 1
ATOM 745 C C . ALA A 1 98 ? 79.432 -5.898 -130.655 1.00 39.28 98 ALA A C 1
ATOM 747 O O . ALA A 1 98 ? 78.524 -6.201 -131.424 1.00 39.28 98 ALA A O 1
ATOM 748 N N . ASP A 1 99 ? 80.282 -4.879 -130.827 1.00 36.00 99 ASP A N 1
ATOM 749 C CA . ASP A 1 99 ? 81.247 -4.722 -131.930 1.00 36.00 99 ASP A CA 1
ATOM 750 C C . ASP A 1 99 ? 80.730 -4.604 -133.376 1.00 36.00 99 ASP A C 1
ATOM 752 O O . ASP A 1 99 ? 80.238 -5.573 -133.944 1.00 36.00 99 ASP A O 1
ATOM 756 N N . ASP A 1 100 ? 80.997 -3.457 -134.021 1.00 37.81 100 ASP A N 1
ATOM 757 C CA . ASP A 1 100 ? 81.682 -3.463 -135.325 1.00 37.81 100 ASP A CA 1
ATOM 758 C C . ASP A 1 100 ? 82.366 -2.116 -135.630 1.00 37.81 100 ASP A C 1
ATOM 760 O O . ASP A 1 100 ? 81.868 -1.030 -135.318 1.00 37.81 100 ASP A O 1
ATOM 764 N N . ASP A 1 101 ? 83.538 -2.240 -136.237 1.00 37.47 101 ASP A N 1
ATOM 765 C CA . ASP A 1 101 ? 84.505 -1.220 -136.605 1.00 37.47 101 ASP A CA 1
ATOM 766 C C . ASP A 1 101 ? 84.092 -0.426 -137.859 1.00 37.47 101 ASP A C 1
ATOM 768 O O . ASP A 1 101 ? 83.472 -0.949 -138.783 1.00 37.47 101 ASP A O 1
ATOM 772 N N . GLY A 1 102 ? 84.603 0.805 -137.990 1.00 34.16 102 GLY A N 1
ATOM 773 C CA . GLY A 1 102 ? 85.015 1.290 -139.312 1.00 34.16 102 GLY A CA 1
ATOM 774 C C . GLY A 1 102 ? 84.643 2.718 -139.708 1.00 34.16 102 GLY A C 1
ATOM 775 O O . GLY A 1 102 ? 83.484 3.031 -139.945 1.00 34.16 102 GLY A O 1
ATOM 776 N N . LEU A 1 103 ? 85.711 3.483 -139.992 1.00 37.84 103 LEU A N 1
ATOM 777 C CA . LEU A 1 103 ? 85.806 4.569 -140.988 1.00 37.84 103 LEU A CA 1
ATOM 778 C C . LEU A 1 103 ? 85.066 5.865 -140.599 1.00 37.84 103 LEU A C 1
ATOM 780 O O . LEU A 1 103 ? 83.874 5.888 -140.367 1.00 37.84 103 LEU A O 1
ATOM 784 N N . GLY A 1 104 ? 85.666 7.046 -140.544 1.00 33.47 104 GLY A N 1
ATOM 785 C CA . GLY A 1 104 ? 86.833 7.567 -141.232 1.00 33.47 104 GLY A CA 1
ATOM 786 C C . GLY A 1 104 ? 86.566 9.063 -141.421 1.00 33.47 104 GLY A C 1
ATOM 787 O O . GLY A 1 104 ? 85.658 9.429 -142.152 1.00 33.47 104 GLY A O 1
ATOM 788 N N . GLY A 1 105 ? 87.326 9.887 -140.697 1.00 33.28 105 GLY A N 1
ATOM 789 C CA . GLY A 1 105 ? 87.550 11.324 -140.880 1.00 33.28 105 GLY A CA 1
ATOM 790 C C . GLY A 1 105 ? 86.396 12.223 -141.324 1.00 33.28 105 GLY A C 1
ATOM 791 O O . GLY A 1 105 ? 86.151 12.311 -142.511 1.00 33.28 105 GLY A O 1
ATOM 792 N N . PHE A 1 106 ? 85.871 13.049 -140.412 1.00 33.22 106 PHE A N 1
ATOM 793 C CA . PHE A 1 106 ? 85.478 14.435 -140.706 1.00 33.22 106 PHE A CA 1
ATOM 794 C C . PHE A 1 106 ? 85.570 15.296 -139.429 1.00 33.22 106 PHE A C 1
ATOM 796 O O . PHE A 1 106 ? 84.845 15.088 -138.466 1.00 33.22 106 PHE A O 1
ATOM 803 N N . SER A 1 107 ? 86.529 16.229 -139.458 1.00 35.81 107 SER A N 1
ATOM 804 C CA . SER A 1 107 ? 86.565 17.565 -138.829 1.00 35.81 107 SER A CA 1
ATOM 805 C C . SER A 1 107 ? 85.992 17.797 -137.415 1.00 35.81 107 SER A C 1
ATOM 807 O O . SER A 1 107 ? 84.780 17.849 -137.243 1.00 35.81 107 SER A O 1
ATOM 809 N N . ASP A 1 108 ? 86.887 18.072 -136.453 1.00 39.56 108 ASP A N 1
ATOM 810 C CA . ASP A 1 108 ? 87.027 19.281 -135.591 1.00 39.56 108 ASP A CA 1
ATOM 811 C C . ASP A 1 108 ? 85.793 20.010 -134.992 1.00 39.56 108 ASP A C 1
ATOM 813 O O . ASP A 1 108 ? 85.925 21.100 -134.443 1.00 39.56 108 ASP A O 1
ATOM 817 N N . ALA A 1 109 ? 84.596 19.423 -135.050 1.00 46.75 109 ALA A N 1
ATOM 818 C CA . ALA A 1 109 ? 83.339 19.993 -134.545 1.00 46.75 109 ALA A CA 1
ATOM 819 C C . ALA A 1 109 ? 82.586 19.061 -133.568 1.00 46.75 109 ALA A C 1
ATOM 821 O O . ALA A 1 109 ? 81.531 19.431 -133.068 1.00 46.75 109 ALA A O 1
ATOM 822 N N . VAL A 1 110 ? 83.132 17.871 -133.267 1.00 47.41 110 VAL A N 1
ATOM 823 C CA . VAL A 1 110 ? 82.504 16.833 -132.412 1.00 47.41 110 VAL A CA 1
ATOM 824 C C . VAL A 1 110 ? 83.181 16.696 -131.030 1.00 47.41 110 VAL A C 1
ATOM 826 O O . VAL A 1 110 ? 82.586 16.141 -130.111 1.00 47.41 110 VAL A O 1
ATOM 829 N N . SER A 1 111 ? 84.378 17.274 -130.827 1.00 49.97 111 SER A N 1
ATOM 830 C CA . SER A 1 111 ? 85.000 17.402 -129.485 1.00 49.97 111 SER A CA 1
ATOM 831 C C . SER A 1 111 ? 84.187 18.329 -128.580 1.00 49.97 111 SER A C 1
ATOM 833 O O . SER A 1 111 ? 84.007 18.039 -127.404 1.00 49.97 111 SER A O 1
ATOM 835 N N . GLY A 1 112 ? 83.611 19.391 -129.159 1.00 55.03 112 GLY A N 1
ATOM 836 C CA . GLY A 1 112 ? 82.748 20.326 -128.440 1.00 55.03 112 GLY A CA 1
ATOM 837 C C . GLY A 1 112 ? 81.478 19.669 -127.904 1.00 55.03 112 GLY A C 1
ATOM 838 O O . GLY A 1 112 ? 81.147 19.890 -126.753 1.00 55.03 112 GLY A O 1
ATOM 839 N N . ASP A 1 113 ? 80.819 18.800 -128.675 1.00 57.69 113 ASP A N 1
ATOM 840 C CA . ASP A 1 113 ? 79.571 18.134 -128.255 1.00 57.69 113 ASP A CA 1
ATOM 841 C C . ASP A 1 113 ? 79.788 17.061 -127.176 1.00 57.69 113 ASP A C 1
ATOM 843 O O . ASP A 1 113 ? 78.941 16.876 -126.302 1.00 57.69 113 ASP A O 1
ATOM 847 N N . LEU A 1 114 ? 80.924 16.353 -127.200 1.00 58.84 114 LEU A N 1
ATOM 848 C CA . LEU A 1 114 ? 81.282 15.405 -126.139 1.00 58.84 114 LEU A CA 1
ATOM 849 C C . LEU A 1 114 ? 81.726 16.125 -124.861 1.00 58.84 114 LEU A C 1
ATOM 851 O O . LEU A 1 114 ? 81.340 15.706 -123.774 1.00 58.84 114 LEU A O 1
ATOM 855 N N . GLU A 1 115 ? 82.475 17.223 -124.977 1.00 62.16 115 GLU A N 1
ATOM 856 C CA . GLU A 1 115 ? 82.825 18.089 -123.844 1.00 62.16 115 GLU A CA 1
ATOM 857 C C . GLU A 1 115 ? 81.583 18.759 -123.241 1.00 62.16 115 GLU A C 1
ATOM 859 O O . GLU A 1 115 ? 81.438 18.780 -122.021 1.00 62.16 115 GLU A O 1
ATOM 864 N N . GLN A 1 116 ? 80.644 19.212 -124.079 1.00 71.44 116 GLN A N 1
ATOM 865 C CA . GLN A 1 116 ? 79.343 19.741 -123.665 1.00 71.44 116 GLN A CA 1
ATOM 866 C C . GLN A 1 116 ? 78.544 18.676 -122.907 1.00 71.44 116 GLN A C 1
ATOM 868 O O . GLN A 1 116 ? 77.995 18.950 -121.849 1.00 71.44 116 GLN A O 1
ATOM 873 N N . ARG A 1 117 ? 78.541 17.432 -123.395 1.00 69.75 117 ARG A N 1
ATOM 874 C CA . ARG A 1 117 ? 77.805 16.330 -122.767 1.00 69.75 117 ARG A CA 1
ATOM 875 C C . ARG A 1 117 ? 78.452 15.826 -121.478 1.00 69.75 117 ARG A C 1
ATOM 877 O O . ARG A 1 117 ? 77.738 15.394 -120.579 1.00 69.75 117 ARG A O 1
ATOM 884 N N . VAL A 1 118 ? 79.779 15.893 -121.366 1.00 74.12 118 VAL A N 1
ATOM 885 C CA . VAL A 1 118 ? 80.504 15.646 -120.109 1.00 74.12 118 VAL A CA 1
ATOM 886 C C . VAL A 1 118 ? 80.220 16.761 -119.102 1.00 74.12 118 VAL A C 1
ATOM 888 O O . VAL A 1 118 ? 79.961 16.455 -117.944 1.00 74.12 118 VAL A O 1
ATOM 891 N N . LEU A 1 119 ? 80.176 18.024 -119.537 1.00 77.12 119 LEU A N 1
ATOM 892 C CA . LEU A 1 119 ? 79.759 19.159 -118.705 1.00 77.12 119 LEU A CA 1
ATOM 893 C C . LEU A 1 119 ? 78.301 19.040 -118.250 1.00 77.12 119 LEU A C 1
ATOM 895 O O . LEU A 1 119 ? 78.024 19.262 -117.077 1.00 77.12 119 LEU A O 1
ATOM 899 N N . ASP A 1 120 ? 77.387 18.639 -119.132 1.00 77.19 120 ASP A N 1
ATOM 900 C CA . ASP A 1 120 ? 75.977 18.427 -118.798 1.00 77.19 120 ASP A CA 1
ATOM 901 C C . ASP A 1 120 ? 75.809 17.262 -117.815 1.00 77.19 120 ASP A C 1
ATOM 903 O O . ASP A 1 120 ? 75.061 17.367 -116.848 1.00 77.19 120 ASP A O 1
ATOM 907 N N . LEU A 1 121 ? 76.540 16.158 -118.004 1.00 78.50 121 LEU A N 1
ATOM 908 C CA . LEU A 1 121 ? 76.552 15.045 -117.050 1.00 78.50 121 LEU A CA 1
ATOM 909 C C . LEU A 1 121 ? 77.165 15.443 -115.706 1.00 78.50 121 LEU A C 1
ATOM 911 O O . LEU A 1 121 ? 76.720 14.952 -114.673 1.00 78.50 121 LEU A O 1
ATOM 915 N N . GLN A 1 122 ? 78.162 16.325 -115.709 1.00 78.75 122 GLN A N 1
ATOM 916 C CA . GLN A 1 122 ? 78.781 16.841 -114.496 1.00 78.75 122 GLN A CA 1
ATOM 917 C C . GLN A 1 122 ? 77.844 17.806 -113.762 1.00 78.75 122 GLN A C 1
ATOM 919 O O . GLN A 1 122 ? 77.691 17.681 -112.554 1.00 78.75 122 GLN A O 1
ATOM 924 N N . LEU A 1 123 ? 77.119 18.663 -114.485 1.00 80.12 123 LEU A N 1
ATOM 925 C CA . LEU A 1 123 ? 76.043 19.490 -113.935 1.00 80.12 123 LEU A CA 1
ATOM 926 C C . LEU A 1 123 ? 74.915 18.637 -113.349 1.00 80.12 123 LEU A C 1
ATOM 928 O O . LEU A 1 123 ? 74.459 18.920 -112.249 1.00 80.12 123 LEU A O 1
ATOM 932 N N . VAL A 1 124 ? 74.504 17.565 -114.033 1.00 81.94 124 VAL A N 1
ATOM 933 C CA . VAL A 1 124 ? 73.496 16.626 -113.517 1.00 81.94 124 VAL A CA 1
ATOM 934 C C . VAL A 1 124 ? 74.025 15.862 -112.300 1.00 81.94 124 VAL A C 1
ATOM 936 O O . VAL A 1 124 ? 73.277 15.637 -111.357 1.00 81.94 124 VAL A O 1
ATOM 939 N N . ALA A 1 125 ? 75.299 15.470 -112.272 1.00 80.81 125 ALA A N 1
ATOM 940 C CA . ALA A 1 125 ? 75.900 14.818 -111.109 1.00 80.81 125 ALA A CA 1
ATOM 941 C C . ALA A 1 125 ? 76.015 15.775 -109.911 1.00 80.81 125 ALA A C 1
ATOM 943 O O . ALA A 1 125 ? 75.732 15.375 -108.783 1.00 80.81 125 ALA A O 1
ATOM 944 N N . ASP A 1 126 ? 76.368 17.037 -110.144 1.00 82.44 126 ASP A N 1
ATOM 945 C CA . ASP A 1 126 ? 76.424 18.083 -109.121 1.00 82.44 126 ASP A CA 1
ATOM 946 C C . ASP A 1 126 ? 75.013 18.426 -108.606 1.00 82.44 126 ASP A C 1
ATOM 948 O O . ASP A 1 126 ? 74.796 18.545 -107.403 1.00 82.44 126 ASP A O 1
ATOM 952 N N . GLU A 1 127 ? 74.016 18.484 -109.493 1.00 85.88 127 GLU A N 1
ATOM 953 C CA . GLU A 1 127 ? 72.604 18.655 -109.134 1.00 85.88 127 GLU A CA 1
ATOM 954 C C . GLU A 1 127 ? 72.084 17.455 -108.332 1.00 85.88 127 GLU A C 1
ATOM 956 O O . GLU A 1 127 ? 71.464 17.630 -107.285 1.00 85.88 127 GLU A O 1
ATOM 961 N N . LYS A 1 128 ? 72.399 16.220 -108.742 1.00 84.38 128 LYS A N 1
ATOM 962 C CA . LYS A 1 128 ? 72.016 15.013 -107.996 1.00 84.38 128 LYS A CA 1
ATOM 963 C C . LYS A 1 128 ? 72.757 14.859 -106.678 1.00 84.38 128 LYS A C 1
ATOM 965 O O . LYS A 1 128 ? 72.167 14.364 -105.725 1.00 84.38 128 LYS A O 1
ATOM 970 N N . THR A 1 129 ? 74.010 15.289 -106.575 1.00 85.19 129 THR A N 1
ATOM 971 C CA . THR A 1 129 ? 74.721 15.300 -105.288 1.00 85.19 129 THR A CA 1
ATOM 972 C C . THR A 1 129 ? 74.183 16.386 -104.361 1.00 85.19 129 THR A C 1
ATOM 974 O O . THR A 1 129 ? 74.046 16.123 -103.168 1.00 85.19 129 THR A O 1
ATOM 977 N N . ALA A 1 130 ? 73.786 17.551 -104.883 1.00 84.81 130 ALA A N 1
ATOM 978 C CA . ALA A 1 130 ? 73.062 18.564 -104.117 1.00 84.81 130 ALA A CA 1
ATOM 979 C C . ALA A 1 130 ? 71.695 18.047 -103.635 1.00 84.81 130 ALA A C 1
ATOM 981 O O . ALA A 1 130 ? 71.406 18.141 -102.445 1.00 84.81 130 ALA A O 1
ATOM 982 N N . GLU A 1 131 ? 70.904 17.410 -104.507 1.00 87.38 131 GLU A N 1
ATOM 983 C CA . GLU A 1 131 ? 69.642 16.762 -104.124 1.00 87.38 131 GLU A CA 1
ATOM 984 C C . GLU A 1 131 ? 69.862 15.679 -103.055 1.00 87.38 131 GLU A C 1
ATOM 986 O O . GLU A 1 131 ? 69.090 15.584 -102.105 1.00 87.38 131 GLU A O 1
ATOM 991 N N . VAL A 1 132 ? 70.916 14.862 -103.170 1.00 86.12 132 VAL A N 1
ATOM 992 C CA . VAL A 1 132 ? 71.248 13.841 -102.164 1.00 86.12 132 VAL A CA 1
ATOM 993 C C . VAL A 1 132 ? 71.617 14.482 -100.831 1.00 86.12 132 VAL A C 1
ATOM 995 O O . VAL A 1 132 ? 71.137 14.014 -99.806 1.00 86.12 132 VAL A O 1
ATOM 998 N N . LEU A 1 133 ? 72.401 15.562 -100.818 1.00 85.75 133 LEU A N 1
ATOM 999 C CA . LEU A 1 133 ? 72.738 16.282 -99.586 1.00 85.75 133 LEU A CA 1
ATOM 1000 C C . LEU A 1 133 ? 71.502 16.917 -98.936 1.00 85.75 133 LEU A C 1
ATOM 1002 O O . LEU A 1 133 ? 71.330 16.802 -97.723 1.00 85.75 133 LEU A O 1
ATOM 1006 N N . GLU A 1 134 ? 70.607 17.515 -99.726 1.00 88.81 134 GLU A N 1
ATOM 1007 C CA . GLU A 1 134 ? 69.322 18.024 -99.232 1.00 88.81 134 GLU A CA 1
ATOM 1008 C C . GLU A 1 134 ? 68.467 16.894 -98.650 1.00 88.81 134 GLU A C 1
ATOM 1010 O O . GLU A 1 134 ? 67.928 17.029 -97.552 1.00 88.81 134 GLU A O 1
ATOM 1015 N N . LYS A 1 135 ? 68.399 15.740 -99.326 1.00 89.50 135 LYS A N 1
ATOM 1016 C CA . LYS A 1 135 ? 67.683 14.561 -98.823 1.00 89.50 135 LYS A CA 1
ATOM 1017 C C . LYS A 1 135 ? 68.339 13.957 -97.587 1.00 89.50 135 LYS A C 1
ATOM 1019 O O . LYS A 1 135 ? 67.627 13.516 -96.691 1.00 89.50 135 LYS A O 1
ATOM 1024 N N . GLU A 1 136 ? 69.661 13.958 -97.483 1.00 88.44 136 GLU A N 1
ATOM 1025 C CA . GLU A 1 136 ? 70.375 13.535 -96.278 1.00 88.44 136 GLU A CA 1
ATOM 1026 C C . GLU A 1 136 ? 70.108 14.475 -95.100 1.00 88.44 136 GLU A C 1
ATOM 1028 O O . GLU A 1 136 ? 69.955 14.013 -93.967 1.00 88.44 136 GLU A O 1
ATOM 1033 N N . ASP A 1 137 ? 70.027 15.781 -95.341 1.00 91.19 137 ASP A N 1
ATOM 1034 C CA . ASP A 1 137 ? 69.705 16.761 -94.309 1.00 91.19 137 ASP A CA 1
ATOM 1035 C C . ASP A 1 137 ? 68.223 16.709 -93.910 1.00 91.19 137 ASP A C 1
ATOM 1037 O O . ASP A 1 137 ? 67.923 16.779 -92.713 1.00 91.19 137 ASP A O 1
ATOM 1041 N N . GLU A 1 138 ? 67.311 16.458 -94.856 1.00 92.50 138 GLU A N 1
ATOM 1042 C CA . GLU A 1 138 ? 65.909 16.110 -94.584 1.00 92.50 138 GLU A CA 1
ATOM 1043 C C . GLU A 1 138 ? 65.814 14.826 -93.744 1.00 92.50 138 GLU A C 1
ATOM 1045 O O . GLU A 1 138 ? 65.115 14.805 -92.732 1.00 92.50 138 GLU A O 1
ATOM 1050 N N . ILE A 1 139 ? 66.558 13.769 -94.092 1.00 88.88 139 ILE A N 1
ATOM 1051 C CA . ILE A 1 139 ? 66.597 12.514 -93.325 1.00 88.88 139 ILE A CA 1
ATOM 1052 C C . ILE A 1 139 ? 67.123 12.768 -91.909 1.00 88.88 139 ILE A C 1
ATOM 1054 O O . ILE A 1 139 ? 66.520 12.304 -90.943 1.00 88.88 139 ILE A O 1
ATOM 1058 N N . LYS A 1 140 ? 68.204 13.539 -91.743 1.00 91.62 140 LYS A N 1
ATOM 1059 C CA . LYS A 1 140 ? 68.727 13.903 -90.413 1.00 91.62 140 LYS A CA 1
ATOM 1060 C C . LYS A 1 140 ? 67.724 14.744 -89.621 1.00 91.62 140 LYS A C 1
ATOM 1062 O O . LYS A 1 140 ? 67.647 14.594 -88.402 1.00 91.62 140 LYS A O 1
ATOM 1067 N N . ALA A 1 141 ? 66.977 15.639 -90.268 1.00 91.75 141 ALA A N 1
ATOM 1068 C CA . ALA A 1 141 ? 65.920 16.415 -89.624 1.00 91.75 141 ALA A CA 1
ATOM 1069 C C . ALA A 1 141 ? 64.772 15.509 -89.154 1.00 91.75 141 ALA A C 1
ATOM 1071 O O . ALA A 1 141 ? 64.404 15.570 -87.981 1.00 91.75 141 ALA A O 1
ATOM 1072 N N . LEU A 1 142 ? 64.305 14.599 -90.013 1.00 91.69 142 LEU A N 1
ATOM 1073 C CA . LEU A 1 142 ? 63.283 13.605 -89.681 1.00 91.69 142 LEU A CA 1
ATOM 1074 C C . LEU A 1 142 ? 63.741 12.653 -88.571 1.00 91.69 142 LEU A C 1
ATOM 1076 O O . LEU A 1 142 ? 62.956 12.327 -87.689 1.00 91.69 142 LEU A O 1
ATOM 1080 N N . MET A 1 143 ? 65.009 12.235 -88.555 1.00 89.75 143 MET A N 1
ATOM 1081 C CA . MET A 1 143 ? 65.555 11.411 -87.471 1.00 89.75 143 MET A CA 1
ATOM 1082 C C . MET A 1 143 ? 65.525 12.141 -86.126 1.00 89.75 143 MET A C 1
ATOM 1084 O O . MET A 1 143 ? 65.071 11.569 -85.138 1.00 89.75 143 MET A O 1
ATOM 1088 N N . ARG A 1 144 ? 65.940 13.416 -86.085 1.00 92.06 144 ARG A N 1
ATOM 1089 C CA . ARG A 1 144 ? 65.851 14.228 -84.859 1.00 92.06 144 ARG A CA 1
ATOM 1090 C C . ARG A 1 144 ? 64.404 14.412 -84.411 1.00 92.06 144 ARG A C 1
ATOM 1092 O O . ARG A 1 144 ? 64.128 14.359 -83.218 1.00 92.06 144 ARG A O 1
ATOM 1099 N N . GLU A 1 145 ? 63.484 14.615 -85.351 1.00 92.81 145 GLU A N 1
ATOM 1100 C CA . GLU A 1 145 ? 62.056 14.715 -85.049 1.00 92.81 145 GLU A CA 1
ATOM 1101 C C . GLU A 1 145 ? 61.504 13.396 -84.485 1.00 92.81 145 GLU A C 1
ATOM 1103 O O . GLU A 1 145 ? 60.804 13.410 -83.473 1.00 92.81 145 GLU A O 1
ATOM 1108 N N . ILE A 1 146 ? 61.883 12.252 -85.063 1.00 91.75 146 ILE A N 1
ATOM 1109 C CA . ILE A 1 146 ? 61.538 10.920 -84.548 1.00 91.75 146 ILE A CA 1
ATOM 1110 C C . ILE A 1 146 ? 62.076 10.725 -83.126 1.00 91.75 146 ILE A C 1
ATOM 1112 O O . ILE A 1 146 ? 61.343 10.219 -82.279 1.00 91.75 146 ILE A O 1
ATOM 1116 N N . ASP A 1 147 ? 63.309 11.139 -82.834 1.00 93.00 147 ASP A N 1
ATOM 1117 C CA . ASP A 1 147 ? 63.893 11.014 -81.493 1.00 93.00 147 ASP A CA 1
ATOM 1118 C C . ASP A 1 147 ? 63.174 11.900 -80.464 1.00 93.00 147 ASP A C 1
ATOM 1120 O O . ASP A 1 147 ? 62.877 11.446 -79.358 1.00 93.00 147 ASP A O 1
ATOM 1124 N N . VAL A 1 148 ? 62.803 13.130 -80.838 1.00 94.00 148 VAL A N 1
ATOM 1125 C CA . VAL A 1 148 ? 61.988 14.016 -79.987 1.00 94.00 148 VAL A CA 1
ATOM 1126 C C . VAL A 1 148 ? 60.598 13.423 -79.748 1.00 94.00 148 VAL A C 1
ATOM 1128 O O . VAL A 1 148 ? 60.111 13.428 -78.618 1.00 94.00 148 VAL A O 1
ATOM 1131 N N . LEU A 1 149 ? 59.953 12.874 -80.782 1.00 92.19 149 LEU A N 1
ATOM 1132 C CA . LEU A 1 149 ? 58.650 12.218 -80.649 1.00 92.19 149 LEU A CA 1
ATOM 1133 C C . LEU A 1 149 ? 58.730 10.948 -79.796 1.00 92.19 149 LEU A C 1
ATOM 1135 O O . LEU A 1 149 ? 57.819 10.696 -79.007 1.00 92.19 149 LEU A O 1
ATOM 1139 N N . ARG A 1 150 ? 59.813 10.171 -79.908 1.00 93.00 150 ARG A N 1
ATOM 1140 C CA . ARG A 1 150 ? 60.075 9.007 -79.050 1.00 93.00 150 ARG A CA 1
ATOM 1141 C C . ARG A 1 150 ? 60.255 9.424 -77.598 1.00 93.00 150 ARG A C 1
ATOM 1143 O O . ARG A 1 150 ? 59.527 8.910 -76.757 1.00 93.00 150 ARG A O 1
ATOM 1150 N N . SER A 1 151 ? 61.116 10.403 -77.326 1.00 93.50 151 SER A N 1
ATOM 1151 C CA . SER A 1 151 ? 61.332 10.935 -75.976 1.00 93.50 151 SER A CA 1
ATOM 1152 C C . SER A 1 151 ? 60.032 11.477 -75.372 1.00 93.50 151 SER A C 1
ATOM 1154 O O . SER A 1 151 ? 59.664 11.099 -74.263 1.00 93.50 151 SER A O 1
ATOM 1156 N N . ARG A 1 152 ? 59.247 12.248 -76.136 1.00 93.44 152 ARG A N 1
ATOM 1157 C CA . ARG A 1 152 ? 57.933 12.734 -75.690 1.00 93.44 152 ARG A CA 1
ATOM 1158 C C . ARG A 1 152 ? 56.931 11.597 -75.465 1.00 93.44 152 ARG A C 1
ATOM 1160 O O . ARG A 1 152 ? 56.112 11.666 -74.552 1.00 93.44 152 ARG A O 1
ATOM 1167 N N . SER A 1 153 ? 56.960 10.555 -76.296 1.00 92.62 153 SER A N 1
ATOM 1168 C CA . SER A 1 153 ? 56.116 9.374 -76.102 1.00 92.62 153 SER A CA 1
ATOM 1169 C C . SER A 1 153 ? 56.513 8.584 -74.857 1.00 92.62 153 SER A C 1
ATOM 1171 O O . SER A 1 153 ? 55.621 8.043 -74.210 1.00 92.62 153 SER A O 1
ATOM 1173 N N . GLU A 1 154 ? 57.802 8.478 -74.545 1.00 93.81 154 GLU A N 1
ATOM 1174 C CA . GLU A 1 154 ? 58.307 7.823 -73.335 1.00 93.81 154 GLU A CA 1
ATOM 1175 C C . GLU A 1 154 ? 57.928 8.624 -72.088 1.00 93.81 154 GLU A C 1
ATOM 1177 O O . GLU A 1 154 ? 57.319 8.069 -71.182 1.00 93.81 154 GLU A O 1
ATOM 1182 N N . GLU A 1 155 ? 58.119 9.945 -72.088 1.00 93.62 155 GLU A N 1
ATOM 1183 C CA . GLU A 1 155 ? 57.672 10.817 -70.993 1.00 93.62 155 GLU A CA 1
ATOM 1184 C C . GLU A 1 155 ? 56.156 10.735 -70.756 1.00 93.62 155 GLU A C 1
ATOM 1186 O O . GLU A 1 155 ? 55.699 10.702 -69.610 1.00 93.62 155 GLU A O 1
ATOM 1191 N N . ASN A 1 156 ? 55.359 10.672 -71.829 1.00 93.00 156 ASN A N 1
ATOM 1192 C CA . ASN A 1 156 ? 53.911 10.490 -71.729 1.00 93.00 156 ASN A CA 1
ATOM 1193 C C . ASN A 1 156 ? 53.538 9.108 -71.173 1.00 93.00 156 ASN A C 1
ATOM 1195 O O . ASN A 1 156 ? 52.586 9.014 -70.398 1.00 93.00 156 ASN A O 1
ATOM 1199 N N . LYS A 1 157 ? 54.267 8.046 -71.544 1.00 93.88 157 LYS A N 1
ATOM 1200 C CA . LYS A 1 157 ? 54.077 6.703 -70.972 1.00 93.88 157 LYS A CA 1
ATOM 1201 C C . LYS A 1 157 ? 54.407 6.704 -69.487 1.00 93.88 157 LYS A C 1
ATOM 1203 O O . LYS A 1 157 ? 53.560 6.304 -68.698 1.00 93.88 157 LYS A O 1
ATOM 1208 N N . ASP A 1 158 ? 55.553 7.253 -69.102 1.00 94.56 158 ASP A N 1
ATOM 1209 C CA . ASP A 1 158 ? 55.962 7.369 -67.704 1.00 94.56 158 ASP A CA 1
ATOM 1210 C C . ASP A 1 158 ? 54.958 8.186 -66.885 1.00 94.56 158 ASP A C 1
ATOM 1212 O O . ASP A 1 158 ? 54.641 7.855 -65.743 1.00 94.56 158 ASP A O 1
ATOM 1216 N N . ARG A 1 159 ? 54.439 9.282 -67.451 1.00 93.94 159 ARG A N 1
ATOM 1217 C CA . ARG A 1 159 ? 53.397 10.084 -66.808 1.00 93.94 159 ARG A CA 1
ATOM 1218 C C . ARG A 1 159 ? 52.112 9.279 -66.626 1.00 93.94 159 ARG A C 1
ATOM 1220 O O . ARG A 1 159 ? 51.576 9.268 -65.522 1.00 93.94 159 ARG A O 1
ATOM 1227 N N . ALA A 1 160 ? 51.658 8.577 -67.662 1.00 92.88 160 ALA A N 1
ATOM 1228 C CA . ALA A 1 160 ? 50.478 7.724 -67.583 1.00 92.88 160 ALA A CA 1
ATOM 1229 C C . ALA A 1 160 ? 50.666 6.564 -66.588 1.00 92.88 160 ALA A C 1
ATOM 1231 O O . ALA A 1 160 ? 49.727 6.206 -65.882 1.00 92.88 160 ALA A O 1
ATOM 1232 N N . GLU A 1 161 ? 51.865 5.988 -66.488 1.00 93.94 161 GLU A N 1
ATOM 1233 C CA . GLU A 1 161 ? 52.188 4.949 -65.506 1.00 93.94 161 GLU A CA 1
ATOM 1234 C C . GLU A 1 161 ? 52.173 5.487 -64.074 1.00 93.94 161 GLU A C 1
ATOM 1236 O O . GLU A 1 161 ? 51.570 4.858 -63.205 1.00 93.94 161 GLU A O 1
ATOM 1241 N N . ARG A 1 162 ? 52.739 6.676 -63.826 1.00 94.81 162 ARG A N 1
ATOM 1242 C CA . ARG A 1 162 ? 52.658 7.341 -62.512 1.00 94.81 162 ARG A CA 1
ATOM 1243 C C . ARG A 1 162 ? 51.218 7.677 -62.131 1.00 94.81 162 ARG A C 1
ATOM 1245 O O . ARG A 1 162 ? 50.827 7.447 -60.992 1.00 94.81 162 ARG A O 1
ATOM 1252 N N . GLU A 1 163 ? 50.420 8.181 -63.071 1.00 93.75 163 GLU A N 1
ATOM 1253 C CA . GLU A 1 163 ? 48.996 8.463 -62.846 1.00 93.75 163 GLU A CA 1
ATOM 1254 C C . GLU A 1 163 ? 48.214 7.169 -62.552 1.00 93.75 163 GLU A C 1
ATOM 1256 O O . GLU A 1 163 ? 47.432 7.127 -61.604 1.00 93.75 163 GLU A O 1
ATOM 1261 N N . ARG A 1 164 ? 48.483 6.074 -63.281 1.00 93.88 164 ARG A N 1
ATOM 1262 C CA . ARG A 1 164 ? 47.899 4.750 -62.995 1.00 93.88 164 ARG A CA 1
ATOM 1263 C C . ARG A 1 164 ? 48.288 4.224 -61.616 1.00 93.88 164 ARG A C 1
ATOM 1265 O O . ARG A 1 164 ? 47.430 3.682 -60.925 1.00 93.88 164 ARG A O 1
ATOM 1272 N N . GLN A 1 165 ? 49.549 4.377 -61.214 1.00 95.00 165 GLN A N 1
ATOM 1273 C CA . GLN A 1 165 ? 50.022 3.972 -59.888 1.00 95.00 165 GLN A CA 1
ATOM 1274 C C . GLN A 1 165 ? 49.364 4.799 -58.779 1.00 95.00 165 GLN A C 1
ATOM 1276 O O . GLN A 1 165 ? 48.864 4.219 -57.822 1.00 95.00 165 GLN A O 1
ATOM 1281 N N . ALA A 1 166 ? 49.273 6.123 -58.938 1.00 95.12 166 ALA A N 1
ATOM 1282 C CA . ALA A 1 166 ? 48.605 6.997 -57.973 1.00 95.12 166 ALA A CA 1
ATOM 1283 C C . ALA A 1 166 ? 47.120 6.634 -57.803 1.00 95.12 166 ALA A C 1
ATOM 1285 O O . ALA A 1 166 ? 46.641 6.491 -56.680 1.00 95.12 166 ALA A O 1
ATOM 1286 N N . ILE A 1 167 ? 46.409 6.392 -58.911 1.00 95.38 167 ILE A N 1
ATOM 1287 C CA . ILE A 1 167 ? 45.011 5.941 -58.874 1.00 95.38 167 ILE A CA 1
ATOM 1288 C C . ILE A 1 167 ? 44.898 4.576 -58.181 1.00 95.38 167 ILE A C 1
ATOM 1290 O O . ILE A 1 167 ? 43.995 4.379 -57.371 1.00 95.38 167 ILE A O 1
ATOM 1294 N N . ALA A 1 168 ? 45.804 3.634 -58.461 1.00 94.38 168 ALA A N 1
ATOM 1295 C CA . ALA A 1 168 ? 45.798 2.324 -57.813 1.00 94.38 168 ALA A CA 1
ATOM 1296 C C . ALA A 1 168 ? 46.026 2.429 -56.294 1.00 94.38 168 ALA A C 1
ATOM 1298 O O . ALA A 1 168 ? 45.322 1.775 -55.525 1.00 94.38 168 ALA A O 1
ATOM 1299 N N . GLU A 1 169 ? 46.956 3.277 -55.850 1.00 95.94 169 GLU A N 1
ATOM 1300 C CA . GLU A 1 169 ? 47.180 3.542 -54.426 1.00 95.94 169 GLU A CA 1
ATOM 1301 C C . GLU A 1 169 ? 45.962 4.182 -53.751 1.00 95.94 169 GLU A C 1
ATOM 1303 O O . GLU A 1 169 ? 45.599 3.788 -52.641 1.00 95.94 169 GLU A O 1
ATOM 1308 N N . ASP A 1 170 ? 45.313 5.147 -54.403 1.00 95.81 170 ASP A N 1
ATOM 1309 C CA . ASP A 1 170 ? 44.116 5.796 -53.867 1.00 95.81 170 ASP A CA 1
ATOM 1310 C C . ASP A 1 170 ? 42.930 4.826 -53.786 1.00 95.81 170 ASP A C 1
ATOM 1312 O O . ASP A 1 170 ? 42.186 4.852 -52.803 1.00 95.81 170 ASP A O 1
ATOM 1316 N N . ILE A 1 171 ? 42.788 3.915 -54.758 1.00 95.56 171 ILE A N 1
ATOM 1317 C CA . ILE A 1 171 ? 41.794 2.832 -54.717 1.00 95.56 171 ILE A CA 1
ATOM 1318 C C . ILE A 1 171 ? 42.067 1.894 -53.539 1.00 95.56 171 ILE A C 1
ATOM 1320 O O . ILE A 1 171 ? 41.133 1.559 -52.810 1.00 95.56 171 ILE A O 1
ATOM 1324 N N . LEU A 1 172 ? 43.323 1.493 -53.315 1.00 95.94 172 LEU A N 1
ATOM 1325 C CA . LEU A 1 172 ? 43.685 0.624 -52.190 1.00 95.94 172 LEU A CA 1
ATOM 1326 C C . LEU A 1 172 ? 43.396 1.298 -50.845 1.00 95.94 172 LEU A C 1
ATOM 1328 O O . LEU A 1 172 ? 42.712 0.713 -50.010 1.00 95.94 172 LEU A O 1
ATOM 1332 N N . LYS A 1 173 ? 43.809 2.559 -50.665 1.00 96.44 173 LYS A N 1
ATOM 1333 C CA . LYS A 1 173 ? 43.498 3.338 -49.452 1.00 96.44 173 LYS A CA 1
ATOM 1334 C C . LYS A 1 173 ? 41.991 3.523 -49.265 1.00 96.44 173 LYS A C 1
ATOM 1336 O O . LYS A 1 173 ? 41.497 3.486 -48.141 1.00 96.44 173 LYS A O 1
ATOM 1341 N N . GLY A 1 174 ? 41.251 3.734 -50.354 1.00 96.38 174 GLY A N 1
ATOM 1342 C CA . GLY A 1 174 ? 39.792 3.801 -50.338 1.00 96.38 174 GLY A CA 1
ATOM 1343 C C . GLY A 1 174 ? 39.162 2.487 -49.877 1.00 96.38 174 GLY A C 1
ATOM 1344 O O . GLY A 1 174 ? 38.266 2.506 -49.037 1.00 96.38 174 GLY A O 1
ATOM 1345 N N . HIS A 1 175 ? 39.672 1.354 -50.364 1.00 95.44 175 HIS A N 1
ATOM 1346 C CA . HIS A 1 175 ? 39.223 0.025 -49.957 1.00 95.44 175 HIS A CA 1
ATOM 1347 C C . HIS A 1 175 ? 39.548 -0.266 -48.487 1.00 95.44 175 HIS A C 1
ATOM 1349 O O . HIS A 1 175 ? 38.694 -0.771 -47.768 1.00 95.44 175 HIS A O 1
ATOM 1355 N N . GLU A 1 176 ? 40.745 0.080 -48.011 1.00 96.12 176 GLU A N 1
ATOM 1356 C CA . GLU A 1 176 ? 41.117 -0.069 -46.598 1.00 96.12 176 GLU A CA 1
ATOM 1357 C C . GLU A 1 176 ? 40.182 0.731 -45.684 1.00 96.12 176 GLU A C 1
ATOM 1359 O O . GLU A 1 176 ? 39.645 0.187 -44.722 1.00 96.12 176 GLU A O 1
ATOM 1364 N N . ARG A 1 177 ? 39.908 2.000 -46.020 1.00 96.88 177 ARG A N 1
ATOM 1365 C CA . ARG A 1 177 ? 38.947 2.828 -45.270 1.00 96.88 177 ARG A CA 1
ATOM 1366 C C . ARG A 1 177 ? 37.538 2.244 -45.300 1.00 96.88 177 ARG A C 1
ATOM 1368 O O . ARG A 1 177 ? 36.854 2.273 -44.283 1.00 96.88 177 ARG A O 1
ATOM 1375 N N . LEU A 1 178 ? 37.110 1.718 -46.448 1.00 96.31 178 LEU A N 1
ATOM 1376 C CA . LEU A 1 178 ? 35.801 1.090 -46.589 1.00 96.31 178 LEU A CA 1
ATOM 1377 C C . LEU A 1 178 ? 35.679 -0.160 -45.708 1.00 96.31 178 LEU A C 1
ATOM 1379 O O . LEU A 1 178 ? 34.631 -0.370 -45.106 1.00 96.31 178 LEU A O 1
ATOM 1383 N N . GLU A 1 179 ? 36.725 -0.980 -45.612 1.00 96.25 179 GLU A N 1
ATOM 1384 C CA . GLU A 1 179 ? 36.722 -2.157 -44.737 1.00 96.25 179 GLU A CA 1
ATOM 1385 C C . GLU A 1 179 ? 36.684 -1.776 -43.255 1.00 96.25 179 GLU A C 1
ATOM 1387 O O . GLU A 1 179 ? 35.916 -2.376 -42.507 1.00 96.25 179 GLU A O 1
ATOM 1392 N N . VAL A 1 180 ? 37.412 -0.733 -42.840 1.00 97.69 180 VAL A N 1
ATOM 1393 C CA . VAL A 1 180 ? 37.317 -0.205 -41.466 1.00 97.69 180 VAL A CA 1
ATOM 1394 C C . VAL A 1 180 ? 35.896 0.273 -41.169 1.00 97.69 180 VAL A C 1
ATOM 1396 O O . VAL A 1 180 ? 35.301 -0.151 -40.185 1.00 97.69 180 VAL A O 1
ATOM 1399 N N . GLN A 1 181 ? 35.291 1.061 -42.062 1.00 97.12 181 GLN A N 1
ATOM 1400 C CA . GLN A 1 181 ? 33.907 1.513 -41.886 1.00 97.12 181 GLN A CA 1
ATOM 1401 C C . GLN A 1 181 ? 32.908 0.350 -41.851 1.00 97.12 181 GLN A C 1
ATOM 1403 O O . GLN A 1 181 ? 31.940 0.390 -41.097 1.00 97.12 181 GLN A O 1
ATOM 1408 N N . LYS A 1 182 ? 33.116 -0.704 -42.650 1.00 96.94 182 LYS A N 1
ATOM 1409 C CA . LYS A 1 182 ? 32.277 -1.910 -42.589 1.00 96.94 182 LYS A CA 1
ATOM 1410 C C . LYS A 1 182 ? 32.394 -2.614 -41.240 1.00 96.94 182 LYS A C 1
ATOM 1412 O O . LYS A 1 182 ? 31.378 -3.100 -40.751 1.00 96.94 182 LYS A O 1
ATOM 1417 N N . GLN A 1 183 ? 33.596 -2.679 -40.667 1.00 97.38 183 GLN A N 1
ATOM 1418 C CA . GLN A 1 183 ? 33.824 -3.255 -39.342 1.00 97.38 183 GLN A CA 1
ATOM 1419 C C . GLN A 1 183 ? 33.150 -2.413 -38.256 1.00 97.38 183 GLN A C 1
ATOM 1421 O O . GLN A 1 183 ? 32.347 -2.958 -37.509 1.00 97.38 183 GLN A O 1
ATOM 1426 N N . GLU A 1 184 ? 33.353 -1.094 -38.252 1.00 97.12 184 GLU A N 1
ATOM 1427 C CA . GLU A 1 184 ? 32.697 -0.175 -37.308 1.00 97.12 184 GLU A CA 1
ATOM 1428 C C . GLU A 1 184 ? 31.162 -0.265 -37.397 1.00 97.12 184 GLU A C 1
ATOM 1430 O O . GLU A 1 184 ? 30.469 -0.327 -36.385 1.00 97.12 184 GLU A O 1
ATOM 1435 N N . VAL A 1 185 ? 30.605 -0.347 -38.613 1.00 97.19 185 VAL A N 1
ATOM 1436 C CA . VAL A 1 185 ? 29.159 -0.542 -38.817 1.00 97.19 185 VAL A CA 1
ATOM 1437 C C . VAL A 1 185 ? 28.695 -1.917 -38.329 1.00 97.19 185 VAL A C 1
ATOM 1439 O O . VAL A 1 185 ? 27.564 -2.043 -37.861 1.00 97.19 185 VAL A O 1
ATOM 1442 N N . ALA A 1 186 ? 29.516 -2.959 -38.459 1.00 97.56 186 ALA A N 1
ATOM 1443 C CA . ALA A 1 186 ? 29.183 -4.289 -37.958 1.00 97.56 186 ALA A CA 1
ATOM 1444 C C . ALA A 1 186 ? 29.191 -4.335 -36.422 1.00 97.56 186 ALA A C 1
ATOM 1446 O O . ALA A 1 186 ? 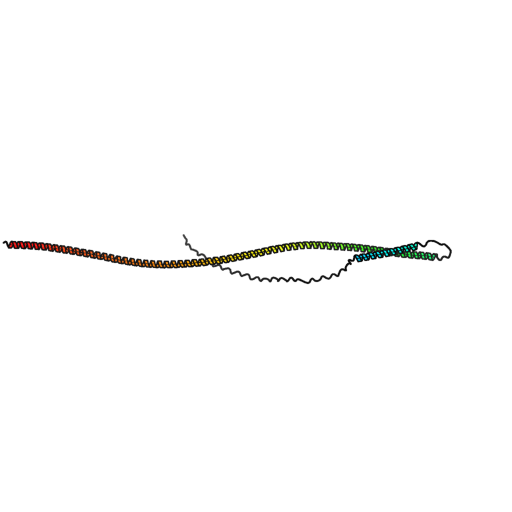28.265 -4.897 -35.842 1.00 97.56 186 ALA A O 1
ATOM 1447 N N . GLU A 1 187 ? 30.176 -3.704 -35.781 1.00 98.19 187 GLU A N 1
ATOM 1448 C CA . GLU A 1 187 ? 30.263 -3.560 -34.323 1.00 98.19 187 GLU A CA 1
ATOM 1449 C C . GLU A 1 187 ? 29.078 -2.756 -33.783 1.00 98.19 187 GLU A C 1
ATOM 1451 O O . GLU A 1 187 ? 28.343 -3.251 -32.932 1.00 98.19 187 GLU A O 1
ATOM 1456 N N . ALA A 1 188 ? 28.784 -1.591 -34.369 1.00 97.38 188 ALA A N 1
ATOM 1457 C CA . ALA A 1 188 ? 27.633 -0.782 -33.974 1.00 97.38 188 ALA A CA 1
ATOM 1458 C C . ALA A 1 188 ? 26.300 -1.536 -34.132 1.00 97.38 188 ALA A C 1
ATOM 1460 O O . ALA A 1 188 ? 25.400 -1.399 -33.307 1.00 97.38 188 ALA A O 1
ATOM 1461 N N . LYS A 1 189 ? 26.151 -2.366 -35.175 1.00 97.69 189 LYS A N 1
ATOM 1462 C CA . LYS A 1 189 ? 24.963 -3.222 -35.337 1.00 97.69 189 LYS A CA 1
ATOM 1463 C C . LYS A 1 189 ? 24.870 -4.307 -34.269 1.00 97.69 189 LYS A C 1
ATOM 1465 O O . LYS A 1 189 ? 23.760 -4.624 -33.849 1.00 97.69 189 LYS A O 1
ATOM 1470 N N . ALA A 1 190 ? 25.998 -4.885 -33.860 1.00 97.56 190 ALA A N 1
ATOM 1471 C CA . ALA A 1 190 ? 26.028 -5.864 -32.782 1.00 97.56 190 ALA A CA 1
ATOM 1472 C C . ALA A 1 190 ? 25.634 -5.213 -31.449 1.00 97.56 190 ALA A C 1
ATOM 1474 O O . ALA A 1 190 ? 24.740 -5.722 -30.780 1.00 97.56 190 ALA A O 1
ATOM 1475 N N . GLU A 1 191 ? 26.194 -4.043 -31.130 1.00 97.81 191 GLU A N 1
ATOM 1476 C CA . GLU A 1 191 ? 25.833 -3.277 -29.930 1.00 97.81 191 GLU A CA 1
ATOM 1477 C C . GLU A 1 191 ? 24.344 -2.907 -29.912 1.00 97.81 191 GLU A C 1
ATOM 1479 O O . GLU A 1 191 ? 23.668 -3.102 -28.905 1.00 97.81 191 GLU A O 1
ATOM 1484 N N . VAL A 1 192 ? 23.792 -2.430 -31.035 1.00 97.88 192 VAL A N 1
ATOM 1485 C CA . VAL A 1 192 ? 22.352 -2.136 -31.141 1.00 97.88 192 VAL A CA 1
ATOM 1486 C C . VAL A 1 192 ? 21.512 -3.391 -30.900 1.00 97.88 192 VAL A C 1
ATOM 1488 O O . VAL A 1 192 ? 20.536 -3.324 -30.157 1.00 97.88 192 VAL A O 1
ATOM 1491 N N . SER A 1 193 ? 21.903 -4.541 -31.457 1.00 97.75 193 SER A N 1
ATOM 1492 C CA . SER A 1 193 ? 21.201 -5.805 -31.210 1.00 97.75 193 SER A CA 1
ATOM 1493 C C . SER A 1 193 ? 21.258 -6.218 -29.737 1.00 97.75 193 SER A C 1
ATOM 1495 O O . SER A 1 193 ? 20.268 -6.726 -29.214 1.00 97.75 193 SER A O 1
ATOM 1497 N N . GLU A 1 194 ? 22.387 -6.014 -29.059 1.00 98.38 194 GLU A N 1
ATOM 1498 C CA . GLU A 1 194 ? 22.509 -6.281 -27.624 1.00 98.38 194 GLU A CA 1
ATOM 1499 C C . GLU A 1 194 ? 21.600 -5.344 -26.817 1.00 98.38 194 GLU A C 1
ATOM 1501 O O . GLU A 1 194 ? 20.839 -5.808 -25.964 1.00 98.38 194 GLU A O 1
ATOM 1506 N N . PHE A 1 195 ? 21.577 -4.047 -27.135 1.00 98.25 195 PHE A N 1
ATOM 1507 C CA . PHE A 1 195 ? 20.664 -3.101 -26.490 1.00 98.25 195 PHE A CA 1
ATOM 1508 C C . PHE A 1 195 ? 19.192 -3.452 -26.712 1.00 98.25 195 PHE A C 1
ATOM 1510 O O . PHE A 1 195 ? 18.403 -3.337 -25.777 1.00 98.25 195 PHE A O 1
ATOM 1517 N N . GLU A 1 196 ? 18.810 -3.911 -27.904 1.00 97.81 196 GLU A N 1
ATOM 1518 C CA . GLU A 1 196 ? 17.450 -4.388 -28.175 1.00 97.81 196 GLU A CA 1
ATOM 1519 C C . GLU A 1 196 ? 17.087 -5.590 -27.295 1.00 97.81 196 GLU A C 1
ATOM 1521 O O . GLU A 1 196 ? 15.989 -5.622 -26.735 1.00 97.81 196 GLU A O 1
ATOM 1526 N N . THR A 1 197 ? 18.010 -6.542 -27.110 1.00 98.00 197 THR A N 1
ATOM 1527 C CA . THR A 1 197 ? 17.777 -7.698 -26.227 1.00 98.00 197 THR A CA 1
ATOM 1528 C C . THR A 1 197 ? 17.634 -7.292 -24.764 1.00 98.00 197 THR A C 1
ATOM 1530 O O . THR A 1 197 ? 16.657 -7.674 -24.124 1.00 98.00 197 THR A O 1
ATOM 1533 N N . VAL A 1 198 ? 18.532 -6.445 -24.254 1.00 98.38 198 VAL A N 1
ATOM 1534 C CA . VAL A 1 198 ? 18.472 -5.952 -22.870 1.00 98.38 198 VAL A CA 1
ATOM 1535 C C . VAL A 1 198 ? 17.204 -5.133 -22.639 1.00 98.38 198 VAL A C 1
ATOM 1537 O O . VAL A 1 198 ? 16.559 -5.259 -21.603 1.00 98.38 198 VAL A O 1
ATOM 1540 N N . ASN A 1 199 ? 16.800 -4.311 -23.609 1.00 98.00 199 ASN A N 1
ATOM 1541 C CA . ASN A 1 199 ? 15.572 -3.530 -23.504 1.00 98.00 199 ASN A CA 1
ATOM 1542 C C . ASN A 1 199 ? 14.329 -4.438 -23.473 1.00 98.00 199 ASN A C 1
ATOM 1544 O O . ASN A 1 199 ? 13.423 -4.210 -22.675 1.00 98.00 199 ASN A O 1
ATOM 1548 N N . ALA A 1 200 ? 14.300 -5.506 -24.277 1.00 97.81 200 ALA A N 1
ATOM 1549 C CA . ALA A 1 200 ? 13.227 -6.497 -24.221 1.00 97.81 200 ALA A CA 1
ATOM 1550 C C . ALA A 1 200 ? 13.165 -7.213 -22.859 1.00 97.81 200 ALA A C 1
ATOM 1552 O O . ALA A 1 200 ? 12.076 -7.389 -22.315 1.00 97.81 200 ALA A O 1
ATOM 1553 N N . GLU A 1 201 ? 14.312 -7.578 -22.281 1.00 98.25 201 GLU A N 1
ATOM 1554 C CA . GLU A 1 201 ? 14.386 -8.182 -20.943 1.00 98.25 201 GLU A CA 1
ATOM 1555 C C . GLU A 1 201 ? 13.889 -7.222 -19.853 1.00 98.25 201 GLU A C 1
ATOM 1557 O O . GLU A 1 201 ? 13.038 -7.596 -19.047 1.00 98.25 201 GLU A O 1
ATOM 1562 N N . LEU A 1 202 ? 14.333 -5.961 -19.868 1.00 98.25 202 LEU A N 1
ATOM 1563 C CA . LEU A 1 202 ? 13.894 -4.943 -18.907 1.00 98.25 202 LEU A CA 1
ATOM 1564 C C . LEU A 1 202 ? 12.393 -4.641 -19.005 1.00 98.25 202 LEU A C 1
ATOM 1566 O O . LEU A 1 202 ? 11.745 -4.383 -17.986 1.00 98.25 202 LEU A O 1
ATOM 1570 N N . LEU A 1 203 ? 11.821 -4.669 -20.212 1.00 98.38 203 LEU A N 1
ATOM 1571 C CA . LEU A 1 203 ? 10.378 -4.521 -20.401 1.00 98.38 203 LEU A CA 1
ATOM 1572 C C . LEU A 1 203 ? 9.612 -5.680 -19.755 1.00 98.38 203 LEU A C 1
ATOM 1574 O O . LEU A 1 203 ? 8.662 -5.423 -19.016 1.00 98.38 203 LEU A O 1
ATOM 1578 N N . LEU A 1 204 ? 10.063 -6.922 -19.955 1.00 98.06 204 LEU A N 1
ATOM 1579 C CA . LEU A 1 204 ? 9.464 -8.098 -19.316 1.00 98.06 204 LEU A CA 1
ATOM 1580 C C . LEU A 1 204 ? 9.588 -8.040 -17.788 1.00 98.06 204 LEU A C 1
ATOM 1582 O O . LEU A 1 204 ? 8.607 -8.261 -17.085 1.00 98.06 204 LEU A O 1
ATOM 1586 N N . GLU A 1 205 ? 10.755 -7.667 -17.255 1.00 98.38 205 GLU A N 1
ATOM 1587 C CA . GLU A 1 205 ? 10.931 -7.483 -15.808 1.00 98.38 205 GLU A CA 1
ATOM 1588 C C . GLU A 1 205 ? 10.005 -6.394 -15.250 1.00 98.38 205 GLU A C 1
ATOM 1590 O O . GLU A 1 205 ? 9.454 -6.528 -14.155 1.00 98.38 205 GLU A O 1
ATOM 1595 N N . THR A 1 206 ? 9.799 -5.315 -16.006 1.00 98.19 206 THR A N 1
ATOM 1596 C CA . THR A 1 206 ? 8.887 -4.234 -15.619 1.00 98.19 206 THR A CA 1
ATOM 1597 C C . THR A 1 206 ? 7.432 -4.706 -15.597 1.00 98.19 206 THR A C 1
ATOM 1599 O O . THR A 1 206 ? 6.678 -4.312 -14.705 1.00 98.19 206 THR A O 1
ATOM 1602 N N . GLU A 1 207 ? 7.019 -5.537 -16.554 1.00 98.38 207 GLU A N 1
ATOM 1603 C CA . GLU A 1 207 ? 5.690 -6.157 -16.581 1.00 98.38 207 GLU A CA 1
ATOM 1604 C C . GLU A 1 207 ? 5.499 -7.115 -15.397 1.00 98.38 207 GLU A C 1
ATOM 1606 O O . GLU A 1 207 ? 4.546 -6.945 -14.634 1.00 98.38 207 GLU A O 1
ATOM 1611 N N . ASP A 1 208 ? 6.459 -8.006 -15.141 1.00 98.62 208 ASP A N 1
ATOM 1612 C CA . ASP A 1 208 ? 6.457 -8.915 -13.987 1.00 98.62 208 ASP A CA 1
ATOM 1613 C C . ASP A 1 208 ? 6.349 -8.159 -12.652 1.00 98.62 208 ASP A C 1
ATOM 1615 O O . ASP A 1 208 ? 5.617 -8.557 -11.738 1.00 98.62 208 ASP A O 1
ATOM 1619 N N . LEU A 1 209 ? 7.092 -7.056 -12.506 1.00 98.31 209 LEU A N 1
ATOM 1620 C CA . LEU A 1 209 ? 7.043 -6.222 -11.306 1.00 98.31 209 LEU A CA 1
ATOM 1621 C C . LEU A 1 209 ? 5.690 -5.523 -11.153 1.00 98.31 209 LEU A C 1
ATOM 1623 O O . LEU A 1 209 ? 5.174 -5.467 -10.036 1.00 98.31 209 LEU A O 1
ATOM 1627 N N . LYS A 1 210 ? 5.092 -5.035 -12.246 1.00 98.50 210 LYS A N 1
ATOM 1628 C CA . LYS A 1 210 ? 3.737 -4.460 -12.231 1.00 98.50 210 LYS A CA 1
ATOM 1629 C C . LYS A 1 210 ? 2.696 -5.496 -11.821 1.00 98.50 210 LYS A C 1
ATOM 1631 O O . LYS A 1 210 ? 1.840 -5.189 -10.994 1.00 98.50 210 LYS A O 1
ATOM 1636 N N . GLU A 1 211 ? 2.786 -6.721 -12.333 1.00 98.50 211 GLU A N 1
ATOM 1637 C CA . GLU A 1 211 ? 1.879 -7.807 -11.952 1.00 98.50 211 GLU A CA 1
ATOM 1638 C C . GLU A 1 211 ? 2.019 -8.173 -10.470 1.00 98.50 211 GLU A C 1
ATOM 1640 O O . GLU A 1 211 ? 1.018 -8.286 -9.756 1.00 98.50 211 GLU A O 1
ATOM 1645 N N . ARG A 1 212 ? 3.255 -8.296 -9.966 1.00 98.50 212 ARG A N 1
ATOM 1646 C CA . ARG A 1 212 ? 3.514 -8.554 -8.538 1.00 98.50 212 ARG A CA 1
ATOM 1647 C C . ARG A 1 212 ? 3.004 -7.426 -7.649 1.00 98.50 212 ARG A C 1
ATOM 1649 O O . ARG A 1 212 ? 2.441 -7.703 -6.590 1.00 98.50 212 ARG A O 1
ATOM 1656 N N . LEU A 1 213 ? 3.194 -6.175 -8.065 1.00 98.31 213 LEU A N 1
ATOM 1657 C CA . LEU A 1 213 ? 2.707 -5.008 -7.338 1.00 98.31 213 LEU A CA 1
ATOM 1658 C C . LEU A 1 213 ? 1.174 -4.999 -7.289 1.00 98.31 213 LEU A C 1
ATOM 1660 O O . LEU A 1 213 ? 0.620 -4.913 -6.196 1.00 98.31 213 LEU A O 1
ATOM 1664 N N . GLY A 1 214 ? 0.499 -5.230 -8.419 1.00 98.38 214 GLY A N 1
ATOM 1665 C CA . GLY A 1 214 ? -0.963 -5.337 -8.464 1.00 98.38 214 GLY A CA 1
ATOM 1666 C C . GLY A 1 214 ? -1.514 -6.489 -7.611 1.00 98.38 214 GLY A C 1
ATOM 1667 O O . GLY A 1 214 ? -2.522 -6.333 -6.922 1.00 98.38 214 GLY A O 1
ATOM 1668 N N . ALA A 1 215 ? -0.827 -7.636 -7.576 1.00 98.50 215 ALA A N 1
ATOM 1669 C CA . ALA A 1 215 ? -1.202 -8.747 -6.701 1.00 98.50 215 ALA A CA 1
ATOM 1670 C C . ALA A 1 215 ? -1.071 -8.384 -5.209 1.00 98.50 215 ALA A C 1
ATOM 1672 O O . ALA A 1 215 ? -1.952 -8.714 -4.412 1.00 98.50 215 ALA A O 1
ATOM 1673 N N . MET A 1 216 ? 0.004 -7.689 -4.827 1.00 98.19 216 MET A N 1
ATOM 1674 C CA . MET A 1 216 ? 0.225 -7.232 -3.450 1.00 98.19 216 MET A CA 1
ATOM 1675 C C . MET A 1 216 ? -0.795 -6.172 -3.027 1.00 98.19 216 MET A C 1
ATOM 1677 O O . MET A 1 216 ? -1.310 -6.242 -1.913 1.00 98.19 216 MET A O 1
ATOM 1681 N N . GLU A 1 217 ? -1.129 -5.227 -3.907 1.00 98.56 217 GLU A N 1
ATOM 1682 C CA . GLU A 1 217 ? -2.184 -4.237 -3.667 1.00 98.56 217 GLU A CA 1
ATOM 1683 C C . GLU A 1 217 ? -3.532 -4.915 -3.415 1.00 98.56 217 GLU A C 1
ATOM 1685 O O . GLU A 1 217 ? -4.195 -4.610 -2.421 1.00 98.56 217 GLU A O 1
ATOM 1690 N N . HIS A 1 218 ? -3.895 -5.905 -4.237 1.00 98.44 218 HIS A N 1
ATOM 1691 C CA . HIS A 1 218 ? -5.137 -6.649 -4.055 1.00 98.44 218 HIS A CA 1
ATOM 1692 C C . HIS A 1 218 ? -5.176 -7.417 -2.725 1.00 98.44 218 HIS A C 1
ATOM 1694 O O . HIS A 1 218 ? -6.174 -7.357 -2.004 1.00 98.44 218 HIS A O 1
ATOM 1700 N N . LEU A 1 219 ? -4.090 -8.107 -2.358 1.00 98.44 219 LEU A N 1
ATOM 1701 C CA . LEU A 1 219 ? -3.995 -8.789 -1.061 1.00 98.44 219 LEU A CA 1
ATOM 1702 C C . LEU A 1 219 ? -4.164 -7.808 0.102 1.00 98.44 219 LEU A C 1
ATOM 1704 O O . LEU A 1 219 ? -4.883 -8.089 1.061 1.00 98.44 219 LEU A O 1
ATOM 1708 N N . LEU A 1 220 ? -3.549 -6.635 -0.006 1.00 98.38 220 LEU A N 1
ATOM 1709 C CA . LEU A 1 220 ? -3.614 -5.601 1.013 1.00 98.38 220 LEU A CA 1
ATOM 1710 C C . LEU A 1 220 ? -5.036 -5.028 1.147 1.00 98.38 220 LEU A C 1
ATOM 1712 O O . LEU A 1 220 ? -5.512 -4.795 2.262 1.00 98.38 220 LEU A O 1
ATOM 1716 N N . GLU A 1 221 ? -5.752 -4.832 0.039 1.00 98.38 221 GLU A N 1
ATOM 1717 C CA . GLU A 1 221 ? -7.169 -4.450 0.052 1.00 98.38 221 GLU A CA 1
ATOM 1718 C C . GLU A 1 221 ? -8.051 -5.505 0.729 1.00 98.38 221 GLU A C 1
ATOM 1720 O O . GLU A 1 221 ? -8.898 -5.156 1.561 1.00 98.38 221 GLU A O 1
ATOM 1725 N N . VAL A 1 222 ? -7.828 -6.788 0.427 1.00 98.44 222 VAL A N 1
ATOM 1726 C CA . VAL A 1 222 ? -8.550 -7.905 1.049 1.00 98.44 222 VAL A CA 1
ATOM 1727 C C . VAL A 1 222 ? -8.299 -7.933 2.557 1.00 98.44 222 VAL A C 1
ATOM 1729 O O . VAL A 1 222 ? -9.259 -7.928 3.330 1.00 98.44 222 VAL A O 1
ATOM 1732 N N . GLU A 1 223 ? -7.044 -7.849 3.003 1.00 98.19 223 GLU A N 1
ATOM 1733 C CA . GLU A 1 223 ? -6.716 -7.817 4.433 1.00 98.19 223 GLU A CA 1
ATOM 1734 C C . GLU A 1 223 ? -7.331 -6.606 5.148 1.00 98.19 223 GLU A C 1
ATOM 1736 O O . GLU A 1 223 ? -7.859 -6.732 6.259 1.00 98.19 223 GLU A O 1
ATOM 1741 N N . ARG A 1 224 ? -7.314 -5.419 4.523 1.00 98.31 224 ARG A N 1
ATOM 1742 C CA . ARG A 1 224 ? -7.980 -4.223 5.068 1.00 98.31 224 ARG A CA 1
ATOM 1743 C C . ARG A 1 224 ? -9.482 -4.453 5.229 1.00 98.31 224 ARG A C 1
ATOM 1745 O O . ARG A 1 224 ? -10.047 -4.084 6.265 1.00 98.31 224 ARG A O 1
ATOM 1752 N N . ALA A 1 225 ? -10.131 -5.069 4.241 1.00 98.12 225 ALA A N 1
ATOM 1753 C CA . ALA A 1 225 ? -11.556 -5.375 4.288 1.00 98.12 225 ALA A CA 1
ATOM 1754 C C . ALA A 1 225 ? -11.887 -6.410 5.377 1.00 98.12 225 ALA A C 1
ATOM 1756 O O . ALA A 1 225 ? -12.821 -6.200 6.161 1.00 98.12 225 ALA A O 1
ATOM 1757 N N . GLU A 1 226 ? -11.102 -7.484 5.476 1.00 98.44 226 GLU A N 1
ATOM 1758 C CA . GLU A 1 226 ? -11.250 -8.534 6.487 1.00 98.44 226 GLU A CA 1
ATOM 1759 C C . GLU A 1 226 ? -11.025 -7.999 7.901 1.00 98.44 226 GLU A C 1
ATOM 1761 O O . GLU A 1 226 ? -11.864 -8.199 8.784 1.00 98.44 226 GLU A O 1
ATOM 1766 N N . ARG A 1 227 ? -9.954 -7.226 8.114 1.00 98.19 227 ARG A N 1
ATOM 1767 C CA . ARG A 1 227 ? -9.688 -6.569 9.397 1.00 98.19 227 ARG A CA 1
ATOM 1768 C C . ARG A 1 227 ? -10.805 -5.595 9.757 1.00 98.19 227 ARG A C 1
ATOM 1770 O O . ARG A 1 227 ? -11.263 -5.586 10.899 1.00 98.19 227 ARG A O 1
ATOM 1777 N N . GLY A 1 228 ? -11.290 -4.814 8.791 1.00 98.12 228 GLY A N 1
ATOM 1778 C CA . GLY A 1 228 ? -12.431 -3.921 8.982 1.00 98.12 228 GLY A CA 1
ATOM 1779 C C . GLY A 1 228 ? -13.703 -4.672 9.387 1.00 98.12 228 GLY A C 1
ATOM 1780 O O . GLY A 1 228 ? -14.437 -4.217 10.266 1.00 98.12 228 GLY A O 1
ATOM 1781 N N . LYS A 1 229 ? -13.960 -5.842 8.792 1.00 98.44 229 LYS A N 1
ATOM 1782 C CA . LYS A 1 229 ? -15.079 -6.719 9.160 1.00 98.44 229 LYS A CA 1
ATOM 1783 C C . LYS A 1 229 ? -14.923 -7.261 10.582 1.00 98.44 229 LYS A C 1
ATOM 1785 O O . LYS A 1 229 ? -15.845 -7.094 11.376 1.00 98.44 229 LYS A O 1
ATOM 1790 N N . LEU A 1 230 ? -13.755 -7.805 10.925 1.00 98.38 230 LEU A N 1
ATOM 1791 C CA . LEU A 1 230 ? -13.473 -8.353 12.253 1.00 98.38 230 LEU A CA 1
ATOM 1792 C C . LEU A 1 230 ? -13.646 -7.302 13.359 1.00 98.38 230 LEU A C 1
ATOM 1794 O O . LEU A 1 230 ? -14.265 -7.571 14.387 1.00 98.38 230 LEU A O 1
ATOM 1798 N N . VAL A 1 231 ? -13.135 -6.086 13.139 1.00 98.56 231 VAL A N 1
ATOM 1799 C CA . VAL A 1 231 ? -13.278 -4.979 14.095 1.00 98.56 231 VAL A CA 1
ATOM 1800 C C . VAL A 1 231 ? -14.751 -4.613 14.284 1.00 98.56 231 VAL A C 1
ATOM 1802 O O . VAL A 1 231 ? -15.195 -4.476 15.422 1.00 98.56 231 VAL A O 1
ATOM 1805 N N . ARG A 1 232 ? -15.534 -4.505 13.202 1.00 98.19 232 ARG A N 1
ATOM 1806 C CA . ARG A 1 232 ? -16.976 -4.219 13.291 1.00 98.19 232 ARG A CA 1
ATOM 1807 C C . ARG A 1 232 ? -17.735 -5.310 14.045 1.00 98.19 232 ARG A C 1
ATOM 1809 O O . ARG A 1 232 ? -18.518 -4.987 14.933 1.00 98.19 232 ARG A O 1
ATOM 1816 N N . GLU A 1 233 ? -17.481 -6.578 13.739 1.00 98.31 233 GLU A N 1
ATOM 1817 C CA . GLU A 1 233 ? -18.107 -7.713 14.430 1.00 98.31 233 GLU A CA 1
ATOM 1818 C C . GLU A 1 233 ? -17.757 -7.725 15.921 1.00 98.31 233 GLU A C 1
ATOM 1820 O O . GLU A 1 233 ? -18.638 -7.884 16.771 1.00 98.31 233 GLU A O 1
ATOM 1825 N N . ARG A 1 234 ? -16.486 -7.474 16.261 1.00 98.12 234 ARG A N 1
ATOM 1826 C CA . ARG A 1 234 ? -16.055 -7.411 17.657 1.00 98.12 234 ARG A CA 1
ATOM 1827 C C . ARG A 1 234 ? -16.684 -6.238 18.403 1.00 98.12 234 ARG A C 1
ATOM 1829 O O . ARG A 1 234 ? -17.085 -6.417 19.549 1.00 98.12 234 ARG A O 1
ATOM 1836 N N . LEU A 1 235 ? -16.806 -5.072 17.768 1.00 98.44 235 LEU A N 1
ATOM 1837 C CA . LEU A 1 235 ? -17.481 -3.910 18.352 1.00 98.44 235 LEU A CA 1
ATOM 1838 C C . LEU A 1 235 ? -18.959 -4.191 18.631 1.00 98.44 235 LEU A C 1
ATOM 1840 O O . LEU A 1 235 ? -19.437 -3.837 19.704 1.00 98.44 235 LEU A O 1
ATOM 1844 N N . VAL A 1 236 ? -19.669 -4.848 17.709 1.00 98.56 236 VAL A N 1
ATOM 1845 C CA . VAL A 1 236 ? -21.070 -5.242 17.927 1.00 98.56 236 VAL A CA 1
ATOM 1846 C C . VAL A 1 236 ? -21.174 -6.216 19.099 1.00 98.56 236 VAL A C 1
ATOM 1848 O O . VAL A 1 236 ? -21.948 -5.966 20.014 1.00 98.56 236 VAL A O 1
ATOM 1851 N N . SER A 1 237 ? -20.345 -7.264 19.124 1.00 98.31 237 SER A N 1
ATOM 1852 C CA . SER A 1 237 ? -20.339 -8.245 20.218 1.00 98.31 237 SER A CA 1
ATOM 1853 C C . SER A 1 237 ? -20.039 -7.613 21.583 1.00 98.31 237 SER A C 1
ATOM 1855 O O . SER A 1 237 ? -20.680 -7.957 22.575 1.00 98.31 237 SER A O 1
ATOM 1857 N N . LEU A 1 238 ? -19.090 -6.674 21.648 1.00 98.38 238 LEU A N 1
ATOM 1858 C CA . LEU A 1 238 ? -18.779 -5.966 22.889 1.00 98.38 238 LEU A CA 1
ATOM 1859 C C . LEU A 1 238 ? -19.917 -5.039 23.318 1.00 98.38 238 LEU A C 1
ATOM 1861 O O . LEU A 1 238 ? -20.241 -5.014 24.498 1.00 98.38 238 LEU A O 1
ATOM 1865 N N . ARG A 1 239 ? -20.558 -4.324 22.384 1.00 98.38 239 ARG A N 1
ATOM 1866 C CA . ARG A 1 239 ? -21.734 -3.495 22.695 1.00 98.38 239 ARG A CA 1
ATOM 1867 C C . ARG A 1 239 ? -22.878 -4.330 23.257 1.00 98.38 239 ARG A C 1
ATOM 1869 O O . ARG A 1 239 ? -23.406 -3.978 24.301 1.00 98.38 239 ARG A O 1
ATOM 1876 N N . THR A 1 240 ? -23.189 -5.466 22.634 1.00 98.44 240 THR A N 1
ATOM 1877 C CA . THR A 1 240 ? -24.245 -6.359 23.134 1.00 98.44 240 THR A CA 1
ATOM 1878 C C . THR A 1 240 ? -23.929 -6.916 24.521 1.00 98.44 240 THR A C 1
ATOM 1880 O O . THR A 1 240 ? -24.829 -7.090 25.335 1.00 98.44 240 THR A O 1
ATOM 1883 N N . GLU A 1 241 ? -22.653 -7.184 24.815 1.00 98.38 241 GLU A N 1
ATOM 1884 C CA . GLU A 1 241 ? -22.250 -7.657 26.141 1.00 98.38 241 GLU A CA 1
ATOM 1885 C C . GLU A 1 241 ? -22.305 -6.539 27.190 1.00 98.38 241 GLU A C 1
ATOM 1887 O O . GLU A 1 241 ? -22.742 -6.784 28.312 1.00 98.38 241 GLU A O 1
ATOM 1892 N N . ILE A 1 242 ? -21.928 -5.308 26.828 1.00 98.50 242 ILE A N 1
ATOM 1893 C CA . ILE A 1 242 ? -22.081 -4.133 27.695 1.00 98.50 242 ILE A CA 1
ATOM 1894 C C . ILE A 1 242 ? -23.558 -3.917 28.028 1.00 98.50 242 ILE A C 1
ATOM 1896 O O . ILE A 1 242 ? -23.890 -3.856 29.205 1.00 98.50 242 ILE A O 1
ATOM 1900 N N . GLU A 1 243 ? -24.447 -3.912 27.033 1.00 98.38 243 GLU A N 1
ATOM 1901 C CA . GLU A 1 243 ? -25.896 -3.774 27.248 1.00 98.38 243 GLU A CA 1
ATOM 1902 C C . GLU A 1 243 ? -26.441 -4.879 28.170 1.00 98.38 243 GLU A C 1
ATOM 1904 O O . GLU A 1 243 ? -27.233 -4.619 29.077 1.00 98.38 243 GLU A O 1
ATOM 1909 N N . ARG A 1 244 ? -25.983 -6.127 27.994 1.00 98.56 244 ARG A N 1
ATOM 1910 C CA . ARG A 1 244 ? -26.355 -7.248 28.871 1.00 98.56 244 ARG A CA 1
ATOM 1911 C C . ARG A 1 244 ? -25.913 -7.012 30.317 1.00 98.56 244 ARG A C 1
ATOM 1913 O O . ARG A 1 244 ? -26.679 -7.282 31.243 1.00 98.56 244 ARG A O 1
ATOM 1920 N N . LEU A 1 245 ? -24.683 -6.540 30.516 1.00 98.31 245 LEU A N 1
ATOM 1921 C CA . LEU A 1 245 ? -24.136 -6.248 31.841 1.00 98.31 245 LEU A CA 1
ATOM 1922 C C . LEU A 1 245 ? -24.815 -5.038 32.487 1.00 98.31 245 LEU A C 1
ATOM 1924 O O . LEU A 1 245 ? -25.086 -5.076 33.684 1.00 98.31 245 LEU A O 1
ATOM 1928 N N . GLU A 1 246 ? -25.127 -3.997 31.718 1.00 98.31 246 GLU A N 1
ATOM 1929 C CA . GLU A 1 246 ? -25.869 -2.822 32.184 1.00 98.31 246 GLU A CA 1
ATOM 1930 C C . GLU A 1 246 ? -27.268 -3.206 32.669 1.00 98.31 246 GLU A C 1
ATOM 1932 O O . GLU A 1 246 ? -27.643 -2.837 33.784 1.00 98.31 246 GLU A O 1
ATOM 1937 N N . ASN A 1 247 ? -27.994 -4.023 31.899 1.00 98.19 247 ASN A N 1
ATOM 1938 C CA . ASN A 1 247 ? -29.304 -4.543 32.299 1.00 98.19 247 ASN A CA 1
ATOM 1939 C C . ASN A 1 247 ? -29.213 -5.389 33.575 1.00 98.19 247 ASN A C 1
ATOM 1941 O O . ASN A 1 247 ? -29.972 -5.171 34.516 1.00 98.19 247 ASN A O 1
ATOM 1945 N N . SER A 1 248 ? -28.237 -6.299 33.656 1.00 97.94 248 SER A N 1
ATOM 1946 C CA . SER A 1 248 ? -28.027 -7.112 34.860 1.00 97.94 248 SER A CA 1
ATOM 1947 C C . SER A 1 248 ? -27.672 -6.260 36.087 1.00 97.94 248 SER A C 1
ATOM 1949 O O . SER A 1 248 ? -28.117 -6.558 37.192 1.00 97.94 248 SER A O 1
ATOM 1951 N N . ASN A 1 249 ? -26.900 -5.184 35.915 1.00 98.25 249 ASN A N 1
ATOM 1952 C CA . ASN A 1 249 ? -26.568 -4.262 37.001 1.00 98.25 249 ASN A CA 1
ATOM 1953 C C . ASN A 1 249 ? -27.804 -3.470 37.457 1.00 98.25 249 ASN A C 1
ATOM 1955 O O . ASN A 1 249 ? -28.009 -3.298 38.656 1.00 98.25 249 ASN A O 1
ATOM 1959 N N . ALA A 1 250 ? -28.654 -3.039 36.521 1.00 98.12 250 ALA A N 1
ATOM 1960 C CA . ALA A 1 250 ? -29.924 -2.393 36.840 1.00 98.12 250 ALA A CA 1
ATOM 1961 C C . ALA A 1 250 ? -30.846 -3.321 37.648 1.00 98.12 250 ALA A C 1
ATOM 1963 O O . ALA A 1 250 ? -31.354 -2.909 38.687 1.00 98.12 250 ALA A O 1
ATOM 1964 N N . GLU A 1 251 ? -30.988 -4.585 37.240 1.00 98.19 251 GLU A N 1
ATOM 1965 C CA . GLU A 1 251 ? -31.755 -5.591 37.990 1.00 98.19 251 GLU A CA 1
ATOM 1966 C C . GLU A 1 251 ? -31.203 -5.785 39.410 1.00 98.19 251 GLU A C 1
ATOM 1968 O O . GLU A 1 251 ? -31.960 -5.779 40.381 1.00 98.19 251 GLU A O 1
ATOM 1973 N N . LEU A 1 252 ? -29.878 -5.888 39.560 1.00 98.06 252 LEU A N 1
ATOM 1974 C CA . LEU A 1 252 ? -29.251 -6.011 40.877 1.00 98.06 252 LEU A CA 1
ATOM 1975 C C . LEU A 1 252 ? -29.496 -4.783 41.760 1.00 98.06 252 LEU A C 1
ATOM 1977 O O . LEU A 1 252 ? -29.755 -4.957 42.946 1.00 98.06 252 LEU A O 1
ATOM 1981 N N . ARG A 1 253 ? -29.463 -3.564 41.207 1.00 98.00 253 ARG A N 1
ATOM 1982 C CA . ARG A 1 253 ? -29.801 -2.343 41.960 1.00 98.00 253 ARG A CA 1
ATOM 1983 C C . ARG A 1 253 ? -31.240 -2.375 42.458 1.00 98.00 253 ARG A C 1
ATOM 1985 O O . ARG A 1 253 ? -31.453 -2.174 43.645 1.00 98.00 253 ARG A O 1
ATOM 1992 N N . THR A 1 254 ? -32.194 -2.733 41.596 1.00 98.19 254 THR A N 1
ATOM 1993 C CA . THR A 1 254 ? -33.602 -2.853 42.012 1.00 98.19 254 THR A CA 1
ATOM 1994 C C . THR A 1 254 ? -33.809 -3.929 43.079 1.00 98.19 254 THR A C 1
ATOM 1996 O O . THR A 1 254 ? -34.634 -3.770 43.973 1.00 98.19 254 THR A O 1
ATOM 1999 N N . LEU A 1 255 ? -33.039 -5.022 43.025 1.00 98.06 255 LEU A N 1
ATOM 2000 C CA . LEU A 1 255 ? -33.094 -6.071 44.039 1.00 98.06 255 LEU A CA 1
ATOM 2001 C C . LEU A 1 255 ? -32.516 -5.603 45.381 1.00 98.06 255 LEU A C 1
ATOM 2003 O O . LEU A 1 255 ? -33.041 -5.979 46.425 1.00 98.06 255 LEU A O 1
ATOM 2007 N N . VAL A 1 256 ? -31.442 -4.809 45.358 1.00 98.44 256 VAL A N 1
ATOM 2008 C CA . VAL A 1 256 ? -30.864 -4.202 46.565 1.00 98.44 256 VAL A CA 1
ATOM 2009 C C . VAL A 1 256 ? -31.855 -3.226 47.192 1.00 98.44 256 VAL A C 1
ATOM 2011 O O . VAL A 1 256 ? -32.140 -3.382 48.371 1.00 98.44 256 VAL A O 1
ATOM 2014 N N . GLU A 1 257 ? -32.449 -2.323 46.407 1.00 98.25 257 GLU A N 1
ATOM 2015 C CA . GLU A 1 257 ? -33.478 -1.382 46.883 1.00 98.25 257 GLU A CA 1
ATOM 2016 C C . GLU A 1 257 ? -34.648 -2.122 47.557 1.00 98.25 257 GLU A C 1
ATOM 2018 O O . GLU A 1 257 ? -35.058 -1.771 48.659 1.00 98.25 257 GLU A O 1
ATOM 2023 N N . ALA A 1 258 ? -35.130 -3.214 46.952 1.00 98.31 258 ALA A N 1
ATOM 2024 C CA . ALA A 1 258 ? -36.198 -4.029 47.536 1.00 98.31 258 ALA A CA 1
ATOM 2025 C C . ALA A 1 258 ? -35.786 -4.745 48.839 1.00 98.31 258 ALA A C 1
ATOM 2027 O O . ALA A 1 258 ? -36.625 -4.997 49.704 1.00 98.31 258 ALA A O 1
ATOM 2028 N N . TYR A 1 259 ? -34.512 -5.127 48.984 1.00 98.44 259 TYR A N 1
ATOM 2029 C CA . TYR A 1 259 ? -34.020 -5.704 50.235 1.00 98.44 259 TYR A CA 1
ATOM 2030 C C . TYR A 1 259 ? -33.808 -4.653 51.319 1.00 98.44 259 TYR A C 1
ATOM 2032 O O . TYR A 1 259 ? -34.065 -4.968 52.476 1.00 98.44 259 TYR A O 1
ATOM 2040 N N . GLU A 1 260 ? -33.366 -3.449 50.964 1.00 98.50 260 GLU A N 1
ATOM 2041 C CA . GLU A 1 260 ? -33.257 -2.317 51.889 1.00 98.50 260 GLU A CA 1
ATOM 2042 C C . GLU A 1 260 ? -34.638 -1.949 52.448 1.00 98.50 260 GLU A C 1
ATOM 2044 O O . GLU A 1 260 ? -34.806 -1.956 53.662 1.00 98.50 260 GLU A O 1
ATOM 2049 N N . GLU A 1 261 ? -35.658 -1.804 51.594 1.00 98.25 261 GLU A N 1
ATOM 2050 C CA . GLU A 1 261 ? -37.044 -1.544 52.029 1.00 98.25 261 GLU A CA 1
ATOM 2051 C C . GLU A 1 261 ? -37.565 -2.642 52.970 1.00 98.25 261 GLU A C 1
ATOM 2053 O O . GLU A 1 261 ? -38.171 -2.368 54.002 1.00 98.25 261 GLU A O 1
ATOM 2058 N N . LYS A 1 262 ? -37.267 -3.911 52.668 1.00 98.31 262 LYS A N 1
ATOM 2059 C CA . LYS A 1 262 ? -37.656 -5.029 53.535 1.00 98.31 262 LYS A CA 1
ATOM 2060 C C . LYS A 1 262 ? -36.915 -5.041 54.875 1.00 98.31 262 LYS A C 1
ATOM 2062 O O . LYS A 1 262 ? -37.452 -5.562 55.851 1.00 98.31 262 LYS A O 1
ATOM 2067 N N . ILE A 1 263 ? -35.669 -4.570 54.916 1.00 98.44 263 ILE A N 1
ATOM 2068 C CA . ILE A 1 263 ? -34.921 -4.428 56.170 1.00 98.44 263 ILE A CA 1
ATOM 2069 C C . ILE A 1 263 ? -35.580 -3.342 57.016 1.00 98.44 263 ILE A C 1
ATOM 2071 O O . ILE A 1 263 ? -35.884 -3.621 58.170 1.00 98.44 263 ILE A O 1
ATOM 2075 N N . ASP A 1 264 ? -35.903 -2.192 56.423 1.00 98.38 264 ASP A N 1
ATOM 2076 C CA . ASP A 1 264 ? -36.593 -1.099 57.115 1.00 98.38 264 ASP A CA 1
ATOM 2077 C C . ASP A 1 264 ? -37.950 -1.564 57.687 1.00 98.38 264 ASP A C 1
ATOM 2079 O O . ASP A 1 264 ? -38.226 -1.363 58.868 1.00 98.38 264 ASP A O 1
ATOM 2083 N N . GLU A 1 265 ? -38.764 -2.288 56.902 1.00 98.38 265 GLU A N 1
ATOM 2084 C CA . GLU A 1 265 ? -40.032 -2.879 57.376 1.00 98.38 265 GLU A CA 1
ATOM 2085 C C . GLU A 1 265 ? -39.838 -3.842 58.563 1.00 98.38 265 GLU A C 1
ATOM 2087 O O . GLU A 1 265 ? -40.666 -3.910 59.478 1.00 98.38 265 GLU A O 1
ATOM 2092 N N . LEU A 1 266 ? -38.774 -4.652 58.532 1.00 98.12 266 LEU A N 1
ATOM 2093 C CA . LEU A 1 266 ? -38.473 -5.594 59.608 1.00 98.12 266 LEU A CA 1
ATOM 2094 C C . LEU A 1 266 ? -37.984 -4.873 60.863 1.00 98.12 266 LEU A C 1
ATOM 2096 O O . LEU A 1 266 ? -38.380 -5.279 61.955 1.00 98.12 266 LEU A O 1
ATOM 2100 N N . ASP A 1 267 ? -37.170 -3.832 60.713 1.00 98.31 267 ASP A N 1
ATOM 2101 C CA . ASP A 1 267 ? -36.677 -3.021 61.823 1.00 98.31 267 ASP A CA 1
ATOM 2102 C C . ASP A 1 267 ? -37.842 -2.293 62.517 1.00 98.31 267 ASP A C 1
ATOM 2104 O O . ASP A 1 267 ? -37.990 -2.420 63.734 1.00 98.31 267 ASP A O 1
ATOM 2108 N N . GLU A 1 268 ? -38.759 -1.669 61.764 1.00 98.19 268 GLU A N 1
ATOM 2109 C CA . GLU A 1 268 ? -39.995 -1.088 62.319 1.00 98.19 268 GLU A CA 1
ATOM 2110 C C . GLU A 1 268 ? -40.819 -2.137 63.083 1.00 98.19 268 GLU A C 1
ATOM 2112 O O . GLU A 1 268 ? -41.302 -1.896 64.194 1.00 98.19 268 GLU A O 1
ATOM 2117 N N . ARG A 1 269 ? -40.953 -3.347 62.524 1.00 97.94 269 ARG A N 1
ATOM 2118 C CA . ARG A 1 269 ? -41.707 -4.427 63.170 1.00 97.94 269 ARG A CA 1
ATOM 2119 C C . ARG A 1 269 ? -41.044 -4.921 64.455 1.00 97.94 269 ARG A C 1
ATOM 2121 O O . ARG A 1 269 ? -41.749 -5.350 65.372 1.00 97.94 269 ARG A O 1
ATOM 2128 N N . VAL A 1 270 ? -39.715 -4.909 64.520 1.00 98.25 270 VAL A N 1
ATOM 2129 C CA . VAL A 1 270 ? -38.966 -5.236 65.738 1.00 98.25 270 VAL A CA 1
ATOM 2130 C C . VAL A 1 270 ? -39.209 -4.169 66.802 1.00 98.25 270 VAL A C 1
ATOM 2132 O O . VAL A 1 270 ? -39.567 -4.541 67.918 1.00 98.25 270 VAL A O 1
ATOM 2135 N N . GLU A 1 271 ? -39.123 -2.880 66.461 1.00 98.06 271 GLU A N 1
ATOM 2136 C CA . GLU A 1 271 ? -39.401 -1.781 67.398 1.00 98.06 271 GLU A CA 1
ATOM 2137 C C . GLU A 1 271 ? -40.827 -1.856 67.974 1.00 98.06 271 GLU A C 1
ATOM 2139 O O . GLU A 1 271 ? -41.029 -1.710 69.184 1.00 98.06 271 GLU A O 1
ATOM 2144 N N . GLU A 1 272 ? -41.829 -2.152 67.136 1.00 97.94 272 GLU A N 1
ATOM 2145 C CA . GLU A 1 272 ? -43.209 -2.364 67.589 1.00 97.94 272 GLU A CA 1
ATOM 2146 C C . GLU A 1 272 ? -43.316 -3.514 68.602 1.00 97.94 272 GLU A C 1
ATOM 2148 O O . GLU A 1 272 ? -43.954 -3.369 69.648 1.00 97.94 272 GLU A O 1
ATOM 2153 N N . LEU A 1 273 ? -42.694 -4.660 68.305 1.00 97.81 273 LEU A N 1
ATOM 2154 C CA . LEU A 1 273 ? -42.721 -5.838 69.177 1.00 97.81 273 LEU A CA 1
ATOM 2155 C C . LEU A 1 273 ? -41.976 -5.603 70.495 1.00 97.81 273 LEU A C 1
ATOM 2157 O O . LEU A 1 273 ? -42.415 -6.093 71.538 1.00 97.81 273 LEU A O 1
ATOM 2161 N N . GLU A 1 274 ? -40.870 -4.861 70.466 1.00 97.25 274 GLU A N 1
ATOM 2162 C CA . GLU A 1 274 ? -40.156 -4.439 71.671 1.00 97.25 274 GLU A CA 1
ATOM 2163 C C . GLU A 1 274 ? -41.054 -3.550 72.543 1.00 97.25 274 GLU A C 1
ATOM 2165 O O . GLU A 1 274 ? -41.214 -3.831 73.734 1.00 97.25 274 GLU A O 1
ATOM 2170 N N . GLY A 1 275 ? -41.749 -2.573 71.950 1.00 97.50 275 GLY A N 1
ATOM 2171 C CA . GLY A 1 275 ? -42.715 -1.728 72.658 1.00 97.50 275 GLY A CA 1
ATOM 2172 C C . GLY A 1 275 ? -43.909 -2.501 73.237 1.00 97.50 275 GLY A C 1
ATOM 2173 O O . GLY A 1 275 ? -44.310 -2.272 74.384 1.00 97.50 275 GLY A O 1
ATOM 2174 N N . GLU A 1 276 ? -44.469 -3.459 72.489 1.00 97.56 276 GLU A N 1
ATOM 2175 C CA . GLU A 1 276 ? -45.511 -4.368 72.992 1.00 97.56 276 GLU A CA 1
ATOM 2176 C C . GLU A 1 276 ? -44.999 -5.214 74.170 1.00 97.56 276 GLU A C 1
ATOM 2178 O O . GLU A 1 276 ? -45.706 -5.387 75.170 1.00 97.56 276 GLU A O 1
ATOM 2183 N N . SER A 1 277 ? -43.760 -5.711 74.087 1.00 97.12 277 SER A N 1
ATOM 2184 C CA . SER A 1 277 ? -43.122 -6.483 75.155 1.00 97.12 277 SER A CA 1
ATOM 2185 C C . SER A 1 277 ? -42.947 -5.647 76.424 1.00 97.12 277 SER A C 1
ATOM 2187 O O . SER A 1 277 ? -43.354 -6.090 77.500 1.00 97.12 277 SER A O 1
ATOM 2189 N N . GLU A 1 278 ? -42.429 -4.421 76.318 1.00 97.62 278 GLU A N 1
ATOM 2190 C CA . GLU A 1 278 ? -42.291 -3.495 77.452 1.00 97.62 278 GLU A CA 1
ATOM 2191 C C . GLU A 1 278 ? -43.646 -3.189 78.113 1.00 97.62 278 GLU A C 1
ATOM 2193 O O . GLU A 1 278 ? -43.780 -3.224 79.344 1.00 97.62 278 GLU A O 1
ATOM 2198 N N . ALA A 1 279 ? -44.688 -2.950 77.308 1.00 97.38 279 ALA A N 1
ATOM 2199 C CA . ALA A 1 279 ? -46.041 -2.720 77.809 1.00 97.38 279 ALA A CA 1
ATOM 2200 C C . ALA A 1 279 ? -46.588 -3.945 78.567 1.00 97.38 279 ALA A C 1
ATOM 2202 O O . ALA A 1 279 ? -47.193 -3.807 79.638 1.00 97.38 279 ALA A O 1
ATOM 2203 N N . HIS A 1 280 ? -46.353 -5.152 78.047 1.00 97.00 280 HIS A N 1
ATOM 2204 C CA . HIS A 1 280 ? -46.726 -6.395 78.716 1.00 97.00 280 HIS A CA 1
ATOM 2205 C C . HIS A 1 280 ? -45.941 -6.632 80.010 1.00 97.00 280 HIS A C 1
ATOM 2207 O O . HIS A 1 280 ? -46.540 -7.047 81.007 1.00 97.00 280 HIS A O 1
ATOM 2213 N N . GLU A 1 281 ? -44.639 -6.348 80.039 1.00 97.25 281 GLU A N 1
ATOM 2214 C CA . GLU A 1 281 ? -43.820 -6.447 81.250 1.00 97.25 281 GLU A CA 1
ATOM 2215 C C . GLU A 1 281 ? -44.322 -5.509 82.352 1.00 97.25 281 GLU A C 1
ATOM 2217 O O . GLU A 1 281 ? -44.482 -5.940 83.502 1.00 97.25 281 GLU A O 1
ATOM 2222 N N . SER A 1 282 ? -44.656 -4.265 81.993 1.00 97.12 282 SER A N 1
ATOM 2223 C CA . SER A 1 282 ? -45.259 -3.292 82.907 1.00 97.12 282 SER A CA 1
ATOM 2224 C C . SER A 1 282 ? -46.579 -3.811 83.490 1.00 97.12 282 SER A C 1
ATOM 2226 O O . SER A 1 282 ? -46.735 -3.895 84.712 1.00 97.12 282 SER A O 1
ATOM 2228 N N . LEU A 1 283 ? -47.493 -4.287 82.634 1.00 97.25 283 LEU A N 1
ATOM 2229 C CA . LEU A 1 283 ? -48.778 -4.847 83.062 1.00 97.25 283 LEU A CA 1
ATOM 2230 C C . LEU A 1 283 ? -48.602 -6.056 83.996 1.00 97.25 283 LEU A C 1
ATOM 2232 O O . LEU A 1 283 ? -49.310 -6.191 84.997 1.00 97.25 283 LEU A O 1
ATOM 2236 N N . VAL A 1 284 ? -47.655 -6.948 83.695 1.00 97.62 284 VAL A N 1
ATOM 2237 C CA . VAL A 1 284 ? -47.344 -8.101 84.552 1.00 97.62 284 VAL A CA 1
ATOM 2238 C C . VAL A 1 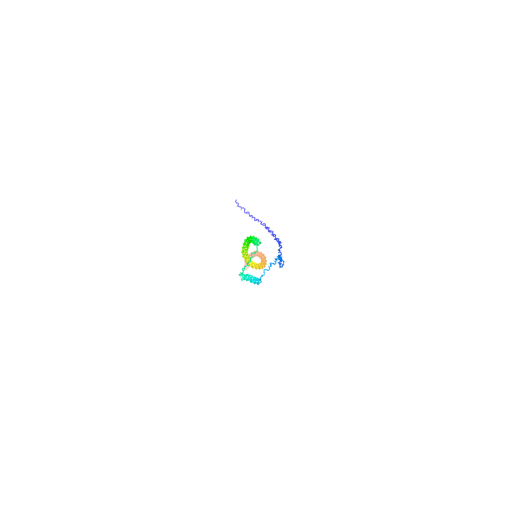284 ? -46.820 -7.643 85.914 1.00 97.62 284 VAL A C 1
ATOM 2240 O O . VAL A 1 284 ? -47.196 -8.232 86.932 1.00 97.62 284 VAL A O 1
ATOM 2243 N N . SER A 1 285 ? -45.978 -6.609 85.957 1.00 97.44 285 SER A N 1
ATOM 2244 C CA . SER A 1 285 ? -45.491 -6.023 87.209 1.00 97.44 285 SER A CA 1
ATOM 2245 C C . SER A 1 285 ? -46.641 -5.453 88.046 1.00 97.44 285 SER A C 1
ATOM 2247 O O . SER A 1 285 ? -46.805 -5.839 89.207 1.00 97.44 285 SER A O 1
ATOM 2249 N N . GLU A 1 286 ? -47.515 -4.643 87.443 1.00 97.31 286 GLU A N 1
ATOM 2250 C CA . GLU A 1 286 ? -48.694 -4.076 88.110 1.00 97.31 286 GLU A CA 1
ATOM 2251 C C . GLU A 1 286 ? -49.631 -5.163 88.654 1.00 97.31 286 GLU A C 1
ATOM 2253 O O . GLU A 1 286 ? -50.071 -5.104 89.806 1.00 97.31 286 GLU A O 1
ATOM 2258 N N . LEU A 1 287 ? -49.917 -6.202 87.862 1.00 96.62 287 LEU A N 1
ATOM 2259 C CA . LEU A 1 287 ? -50.756 -7.320 88.296 1.00 96.62 287 LEU A CA 1
ATOM 2260 C C . LEU A 1 287 ? -50.119 -8.098 89.455 1.00 96.62 287 LEU A C 1
ATOM 2262 O O . LEU A 1 287 ? -50.829 -8.529 90.370 1.00 96.62 287 LEU A O 1
ATOM 2266 N N . ARG A 1 288 ? -48.789 -8.262 89.463 1.00 97.12 288 ARG A N 1
ATOM 2267 C CA . ARG A 1 288 ? -48.061 -8.868 90.592 1.00 97.12 288 ARG A CA 1
ATOM 2268 C C . ARG A 1 288 ? -48.176 -8.005 91.850 1.00 97.12 288 ARG A C 1
ATOM 2270 O O . ARG A 1 288 ? -48.444 -8.544 92.927 1.00 97.12 288 ARG A O 1
ATOM 2277 N N . GLU A 1 289 ? -48.042 -6.687 91.741 1.00 97.19 289 GLU A N 1
ATOM 2278 C CA . GLU A 1 289 ? -48.242 -5.766 92.868 1.00 97.19 289 GLU A CA 1
ATOM 2279 C C . GLU A 1 289 ? -49.679 -5.817 93.404 1.00 97.19 289 GLU A C 1
ATOM 2281 O O . GLU A 1 289 ? -49.895 -5.972 94.609 1.00 97.19 289 GLU A O 1
ATOM 2286 N N . GLN A 1 290 ? -50.680 -5.780 92.523 1.00 96.62 290 GLN A N 1
ATOM 2287 C CA . GLN A 1 290 ? -52.086 -5.901 92.914 1.00 96.62 290 GLN A CA 1
ATOM 2288 C C . GLN A 1 290 ? -52.368 -7.239 93.608 1.00 96.62 290 GLN A C 1
ATOM 2290 O O . GLN A 1 290 ? -53.039 -7.270 94.644 1.00 96.62 290 GLN A O 1
ATOM 2295 N N . LEU A 1 291 ? -51.820 -8.341 93.088 1.00 96.69 291 LEU A N 1
ATOM 2296 C CA . LEU A 1 291 ? -51.957 -9.664 93.689 1.00 96.69 291 LEU A CA 1
ATOM 2297 C C . LEU A 1 291 ? -51.332 -9.718 95.088 1.00 96.69 291 LEU A C 1
ATOM 2299 O O . LEU A 1 291 ? -51.970 -10.217 96.017 1.00 96.69 291 LEU A O 1
ATOM 2303 N N . THR A 1 292 ? -50.112 -9.202 95.264 1.00 96.88 292 THR A N 1
ATOM 2304 C CA . THR A 1 292 ? -49.442 -9.189 96.578 1.00 96.88 292 THR A CA 1
ATOM 2305 C C . THR A 1 292 ? -50.198 -8.325 97.588 1.00 96.88 292 THR A C 1
ATOM 2307 O O . THR A 1 292 ? -50.388 -8.744 98.734 1.00 96.88 292 THR A O 1
ATOM 2310 N N . LYS A 1 293 ? -50.723 -7.169 97.163 1.00 97.19 293 LYS A N 1
ATOM 2311 C CA . LYS A 1 293 ? -51.578 -6.310 97.990 1.00 97.19 293 LYS A CA 1
ATOM 2312 C C . LYS A 1 293 ? -52.865 -7.025 98.405 1.00 97.19 293 LYS A C 1
ATOM 2314 O O . LYS A 1 293 ? -53.162 -7.092 99.598 1.00 97.19 293 LYS A O 1
ATOM 2319 N N . ALA A 1 294 ? -53.579 -7.634 97.458 1.00 96.75 294 ALA A N 1
ATOM 2320 C CA . ALA A 1 294 ? -54.799 -8.391 97.734 1.00 96.75 294 ALA A CA 1
ATOM 2321 C C . ALA A 1 294 ? -54.540 -9.586 98.671 1.00 96.75 294 ALA A C 1
ATOM 2323 O O . ALA A 1 294 ? -55.328 -9.852 99.583 1.00 96.75 294 ALA A O 1
ATOM 2324 N N . GLN A 1 295 ? -53.414 -10.289 98.502 1.00 96.62 295 GLN A N 1
ATOM 2325 C CA . GLN A 1 295 ? -52.985 -11.353 99.414 1.00 96.62 295 GLN A CA 1
ATOM 2326 C C . GLN A 1 295 ? -52.735 -10.820 100.831 1.00 96.62 295 GLN A C 1
ATOM 2328 O O . GLN A 1 295 ? -53.212 -11.420 101.796 1.00 96.62 295 GLN A O 1
ATOM 2333 N N . HIS A 1 296 ? -52.052 -9.680 100.970 1.00 96.50 296 HIS A N 1
ATOM 2334 C CA . HIS A 1 296 ? -51.788 -9.057 102.267 1.00 96.50 296 HIS A CA 1
ATOM 2335 C C . HIS A 1 296 ? -53.074 -8.591 102.969 1.00 96.50 296 HIS A C 1
ATOM 2337 O O . HIS A 1 296 ? -53.258 -8.830 104.170 1.00 96.50 296 HIS A O 1
ATOM 2343 N N . GLU A 1 297 ? -53.991 -7.969 102.226 1.00 96.19 297 GLU A N 1
ATOM 2344 C CA . GLU A 1 297 ? -55.309 -7.552 102.717 1.00 96.19 297 GLU A CA 1
ATOM 2345 C C . GLU A 1 297 ? -56.135 -8.759 103.178 1.00 96.19 297 GLU A C 1
ATOM 2347 O O . GLU A 1 297 ? -56.644 -8.771 104.306 1.00 96.19 297 GLU A O 1
ATOM 2352 N N . ARG A 1 298 ? -56.204 -9.815 102.356 1.00 96.88 298 ARG A N 1
ATOM 2353 C CA . ARG A 1 298 ? -56.854 -11.086 102.704 1.00 96.88 298 ARG A CA 1
ATOM 2354 C C . ARG A 1 298 ? -56.259 -11.680 103.976 1.00 96.88 298 ARG A C 1
ATOM 2356 O O . ARG A 1 298 ? -57.007 -12.030 104.887 1.00 96.88 298 ARG A O 1
ATOM 2363 N N . ASP A 1 299 ? -54.938 -11.786 104.074 1.00 97.19 299 ASP A N 1
ATOM 2364 C CA . ASP A 1 299 ? -54.270 -12.376 105.237 1.00 97.19 299 ASP A CA 1
ATOM 2365 C C . ASP A 1 299 ? -54.528 -11.562 106.512 1.00 97.19 299 ASP A C 1
ATOM 2367 O O . ASP A 1 299 ? -54.746 -12.128 107.590 1.00 97.19 299 ASP A O 1
ATOM 2371 N N . THR A 1 300 ? -54.573 -10.235 106.395 1.00 96.31 300 THR A N 1
ATOM 2372 C CA . THR A 1 300 ? -54.919 -9.323 107.493 1.00 96.31 300 THR A CA 1
ATOM 2373 C C . THR A 1 300 ? -56.374 -9.493 107.929 1.00 96.31 300 THR A C 1
ATOM 2375 O O . THR A 1 300 ? -56.654 -9.605 109.131 1.00 96.31 300 THR A O 1
ATOM 2378 N N . MET A 1 301 ? -57.307 -9.593 106.979 1.00 95.88 301 MET A N 1
ATOM 2379 C CA . MET A 1 301 ? -58.714 -9.887 107.257 1.00 95.88 301 MET A CA 1
ATOM 2380 C C . MET A 1 301 ? -58.880 -11.251 107.931 1.00 95.88 301 MET A C 1
ATOM 2382 O O . MET A 1 301 ? -59.525 -11.335 108.976 1.00 95.88 301 MET A O 1
ATOM 2386 N N . VAL A 1 302 ? -58.238 -12.303 107.414 1.00 96.31 302 VAL A N 1
ATOM 2387 C CA . VAL A 1 302 ? -58.268 -13.654 107.997 1.00 96.31 302 VAL A CA 1
ATOM 2388 C C . VAL A 1 302 ? -57.714 -13.649 109.422 1.00 96.31 302 VAL A C 1
ATOM 2390 O O . VAL A 1 302 ? -58.344 -14.209 110.321 1.00 96.31 302 VAL A O 1
ATOM 2393 N N . LYS A 1 303 ? -56.577 -12.986 109.677 1.00 95.62 303 LYS A N 1
ATOM 2394 C CA . LYS A 1 303 ? -56.023 -12.831 111.037 1.00 95.62 303 LYS A CA 1
ATOM 2395 C C . LYS A 1 303 ? -57.010 -12.123 111.968 1.00 95.62 303 LYS A C 1
ATOM 2397 O O . LYS A 1 303 ? -57.191 -12.549 113.108 1.00 95.62 303 LYS A O 1
ATOM 2402 N N . THR A 1 304 ? -57.664 -11.068 111.490 1.00 95.00 304 THR A N 1
ATOM 2403 C CA . THR A 1 304 ? -58.650 -10.304 112.268 1.00 95.00 304 THR A CA 1
ATOM 2404 C C . THR A 1 304 ? -59.894 -11.136 112.577 1.00 95.00 304 THR A C 1
ATOM 2406 O O . THR A 1 304 ? -60.341 -11.169 113.724 1.00 95.00 304 THR A O 1
ATOM 2409 N N . LEU A 1 305 ? -60.429 -11.854 111.587 1.00 94.81 305 LEU A N 1
ATOM 2410 C CA . LEU A 1 305 ? -61.566 -12.759 111.757 1.00 94.81 305 LEU A CA 1
ATOM 2411 C C . LEU A 1 305 ? -61.234 -13.906 112.715 1.00 94.81 305 LEU A C 1
ATOM 2413 O O . LEU A 1 305 ? -62.024 -14.168 113.617 1.00 94.81 305 LEU A O 1
ATOM 2417 N N . ARG A 1 306 ? -60.045 -14.517 112.612 1.00 94.94 306 ARG A N 1
ATOM 2418 C CA . ARG A 1 306 ? -59.568 -15.525 113.576 1.00 94.94 306 ARG A CA 1
ATOM 2419 C C . ARG A 1 306 ? -59.519 -14.978 115.004 1.00 94.94 306 ARG A C 1
ATOM 2421 O O . ARG A 1 306 ? -60.007 -15.637 115.913 1.00 94.94 306 ARG A O 1
ATOM 2428 N N . LYS A 1 307 ? -58.998 -13.761 115.213 1.00 95.06 307 LYS A N 1
ATOM 2429 C CA . LYS A 1 307 ? -58.999 -13.107 116.538 1.00 95.06 307 LYS A CA 1
ATOM 2430 C C . LYS A 1 307 ? -60.418 -12.873 117.067 1.00 95.06 307 LYS A C 1
ATOM 2432 O O . LYS A 1 307 ? -60.673 -13.110 118.246 1.00 95.06 307 LYS A O 1
ATOM 2437 N N . LYS A 1 308 ? -61.341 -12.414 116.211 1.00 94.44 308 LYS A N 1
ATOM 2438 C CA . LYS A 1 308 ? -62.755 -12.222 116.577 1.00 94.44 308 LYS A CA 1
ATOM 2439 C C . LYS A 1 308 ? -63.424 -13.547 116.945 1.00 94.44 308 LYS A C 1
ATOM 2441 O O . LYS A 1 308 ? -64.087 -13.595 117.975 1.00 94.44 308 LYS A O 1
ATOM 2446 N N . LEU A 1 309 ? -63.209 -14.604 116.158 1.00 94.50 309 LEU A N 1
ATOM 2447 C CA . LEU A 1 309 ? -63.699 -15.956 116.443 1.00 94.50 309 LEU A CA 1
ATOM 2448 C C . LEU A 1 309 ? -63.187 -16.461 117.790 1.00 94.50 309 LEU A C 1
ATOM 2450 O O . LEU A 1 309 ? -64.005 -16.781 118.640 1.00 94.50 309 LEU A O 1
ATOM 2454 N N . GLN A 1 310 ? -61.878 -16.393 118.049 1.00 93.56 310 GLN A N 1
ATOM 2455 C CA . GLN A 1 310 ? -61.308 -16.757 119.354 1.00 93.56 310 GLN A CA 1
ATOM 2456 C C . GLN A 1 310 ? -61.922 -15.951 120.509 1.00 93.56 310 GLN A C 1
ATOM 2458 O O . GLN A 1 310 ? -62.161 -16.473 121.596 1.00 93.56 310 GLN A O 1
ATOM 2463 N N . GLY A 1 311 ? -62.180 -14.657 120.298 1.00 92.38 311 GLY A N 1
ATOM 2464 C CA . GLY A 1 311 ? -62.864 -13.818 121.281 1.00 92.38 311 GLY A CA 1
ATOM 2465 C C . GLY A 1 311 ? -64.305 -14.265 121.548 1.00 92.38 311 GLY A C 1
ATOM 2466 O O . GLY A 1 311 ? -64.733 -14.277 122.701 1.00 92.38 311 GLY A O 1
ATOM 2467 N N . LEU A 1 312 ? -65.047 -14.641 120.504 1.00 92.75 312 LEU A N 1
ATOM 2468 C CA . LEU A 1 312 ? -66.402 -15.184 120.621 1.00 92.75 312 LEU A CA 1
ATOM 2469 C C . LEU A 1 312 ? -66.409 -16.573 121.268 1.00 92.75 312 LEU A C 1
ATOM 2471 O O . LEU A 1 312 ? -67.249 -16.817 122.125 1.00 92.75 312 LEU A O 1
ATOM 2475 N N . GLU A 1 313 ? -65.461 -17.442 120.925 1.00 92.31 313 GLU A N 1
ATOM 2476 C CA . GLU A 1 313 ? -65.278 -18.764 121.535 1.00 92.31 313 GLU A CA 1
ATOM 2477 C C . GLU A 1 313 ? -65.041 -18.643 123.045 1.00 92.31 313 GLU A C 1
ATOM 2479 O O . GLU A 1 313 ? -65.768 -19.259 123.820 1.00 92.31 313 GLU A O 1
ATOM 2484 N N . ARG A 1 314 ? -64.133 -17.759 123.489 1.00 91.38 314 ARG A N 1
ATOM 2485 C CA . ARG A 1 314 ? -63.917 -17.494 124.926 1.00 91.38 314 ARG A CA 1
ATOM 2486 C C . ARG A 1 314 ? -65.166 -16.959 125.622 1.00 91.38 314 ARG A C 1
ATOM 2488 O O . ARG A 1 314 ? -65.475 -17.368 126.736 1.00 91.38 314 ARG A O 1
ATOM 2495 N N . LYS A 1 315 ? -65.893 -16.033 124.986 1.00 90.38 315 LYS A N 1
ATOM 2496 C CA . LYS A 1 315 ? -67.161 -15.516 125.533 1.00 90.38 315 LYS A CA 1
ATOM 2497 C C . LYS A 1 315 ? -68.215 -16.616 125.642 1.00 90.38 315 LYS A C 1
ATOM 2499 O O . LYS A 1 315 ? -68.943 -16.653 126.626 1.00 90.38 315 LYS A O 1
ATOM 2504 N N . LEU A 1 316 ? -68.287 -17.510 124.659 1.00 90.06 316 LEU A N 1
ATOM 2505 C CA . LEU A 1 316 ? -69.182 -18.662 124.678 1.00 90.06 316 LEU A CA 1
ATOM 2506 C C . LEU A 1 316 ? -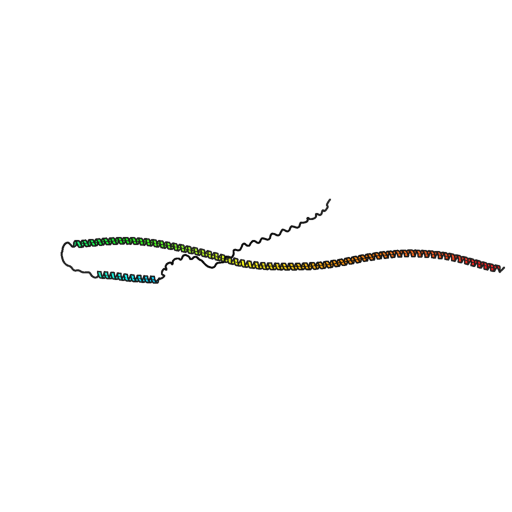68.802 -19.641 125.796 1.00 90.06 316 LEU A C 1
ATOM 2508 O O . LEU A 1 316 ? -69.690 -20.132 126.485 1.00 90.06 316 LEU A O 1
ATOM 2512 N N . GLU A 1 317 ? -67.512 -19.919 125.997 1.00 87.75 317 GLU A N 1
ATOM 2513 C CA . GLU A 1 317 ? -67.022 -20.734 127.116 1.00 87.75 317 GLU A CA 1
ATOM 2514 C C . GLU A 1 317 ? -67.367 -20.111 128.470 1.00 87.75 317 GLU A C 1
ATOM 2516 O O . GLU A 1 317 ? -67.886 -20.809 129.340 1.00 87.75 317 GLU A O 1
ATOM 2521 N N . LEU A 1 318 ? -67.160 -18.799 128.632 1.00 86.25 318 LEU A N 1
ATOM 2522 C CA . LEU A 1 318 ? -67.566 -18.064 129.832 1.00 86.25 318 LEU A CA 1
ATOM 2523 C C . LEU A 1 318 ? -69.073 -18.158 130.058 1.00 86.25 318 LEU A C 1
ATOM 2525 O O . LEU A 1 318 ? -69.484 -18.564 131.137 1.00 86.25 318 LEU A O 1
ATOM 2529 N N . ALA A 1 319 ? -69.888 -17.881 129.039 1.00 82.94 319 ALA A N 1
ATOM 2530 C CA . ALA A 1 319 ? -71.341 -17.972 129.136 1.00 82.94 319 ALA A CA 1
ATOM 2531 C C . ALA A 1 319 ? -71.811 -19.403 129.443 1.00 82.94 319 ALA A C 1
ATOM 2533 O O . ALA A 1 319 ? -72.725 -19.588 130.238 1.00 82.94 319 ALA A O 1
ATOM 2534 N N . LYS A 1 320 ? -71.185 -20.438 128.865 1.00 84.06 320 LYS A N 1
ATOM 2535 C CA . LYS A 1 320 ? -71.459 -21.844 129.212 1.00 84.06 320 LYS A CA 1
ATOM 2536 C C . LYS A 1 320 ? -71.064 -22.150 130.655 1.00 84.06 320 LYS A C 1
ATOM 2538 O O . LYS A 1 320 ? -71.819 -22.829 131.341 1.00 84.06 320 LYS A O 1
ATOM 2543 N N . GLY A 1 321 ? -69.923 -21.642 131.117 1.00 82.00 321 GLY A N 1
ATOM 2544 C CA . GLY A 1 321 ? -69.468 -21.770 132.500 1.00 82.00 321 GLY A CA 1
ATOM 2545 C C . GLY A 1 321 ? -70.390 -21.054 133.488 1.00 82.00 321 GLY A C 1
ATOM 2546 O O . GLY A 1 321 ? -70.746 -21.623 134.513 1.00 82.00 321 GLY A O 1
ATOM 2547 N N . GLU A 1 322 ? -70.834 -19.841 133.173 1.00 80.19 322 GLU A N 1
ATOM 2548 C CA . GLU A 1 322 ? -71.815 -19.079 133.951 1.00 80.19 322 GLU A CA 1
ATOM 2549 C C . GLU A 1 322 ? -73.180 -19.758 133.954 1.00 80.19 322 GLU A C 1
ATOM 2551 O O . GLU A 1 322 ? -73.786 -19.878 135.009 1.00 80.19 322 GLU A O 1
ATOM 2556 N N . ASN A 1 323 ? -73.642 -20.275 132.816 1.00 76.56 323 ASN A N 1
ATOM 2557 C CA . ASN A 1 323 ? -74.894 -21.021 132.725 1.00 76.56 323 ASN A CA 1
ATOM 2558 C C . ASN A 1 323 ? -74.804 -22.354 133.494 1.00 76.56 323 ASN A C 1
ATOM 2560 O O . ASN A 1 323 ? -75.752 -22.743 134.166 1.00 76.56 323 ASN A O 1
ATOM 2564 N N . ALA A 1 324 ? -73.645 -23.023 133.491 1.00 76.06 324 ALA A N 1
ATOM 2565 C CA . ALA A 1 324 ? -73.387 -24.188 134.338 1.00 76.06 324 ALA A CA 1
ATOM 2566 C C . ALA A 1 324 ? -73.378 -23.827 135.834 1.00 76.06 324 ALA A C 1
ATOM 2568 O O . ALA A 1 324 ? -73.970 -24.547 136.630 1.00 76.06 324 ALA A O 1
ATOM 2569 N N . ARG A 1 325 ? -72.780 -22.691 136.226 1.00 73.75 325 ARG A N 1
ATOM 2570 C CA . ARG A 1 325 ? -72.838 -22.176 137.608 1.00 73.75 325 ARG A CA 1
ATOM 2571 C C . ARG A 1 325 ? -74.250 -21.757 138.008 1.00 73.75 325 ARG A C 1
ATOM 2573 O O . ARG A 1 325 ? -74.645 -22.017 139.133 1.00 73.75 325 ARG A O 1
ATOM 2580 N N . ALA A 1 326 ? -75.008 -21.141 137.106 1.00 71.56 326 ALA A N 1
ATOM 2581 C CA . ALA A 1 326 ? -76.398 -20.762 137.327 1.00 71.56 326 ALA A CA 1
ATOM 2582 C C . ALA A 1 326 ? -77.294 -21.998 137.464 1.00 71.56 326 ALA A C 1
ATOM 2584 O O . ALA A 1 326 ? -78.150 -22.022 138.338 1.00 71.56 326 ALA A O 1
ATOM 2585 N N . ARG A 1 327 ? -77.057 -23.053 136.671 1.00 70.50 327 ARG A N 1
ATOM 2586 C CA . ARG A 1 327 ? -77.708 -24.360 136.844 1.00 70.50 327 ARG A CA 1
ATOM 2587 C C . ARG A 1 327 ? -77.330 -25.016 138.169 1.00 70.50 327 ARG A C 1
ATOM 2589 O O . ARG A 1 327 ? -78.230 -25.410 138.893 1.00 70.50 327 ARG A O 1
ATOM 2596 N N . ALA A 1 328 ? -76.049 -25.042 138.535 1.00 68.94 328 ALA A N 1
ATOM 2597 C CA . ALA A 1 328 ? -75.605 -25.562 139.829 1.00 68.94 328 ALA A CA 1
ATOM 2598 C C . ALA A 1 328 ? -76.164 -24.750 141.017 1.00 68.94 328 ALA A C 1
ATOM 2600 O O . ALA A 1 328 ? -76.516 -25.319 142.044 1.00 68.94 328 ALA A O 1
ATOM 2601 N N . ALA A 1 329 ? -76.294 -23.426 140.881 1.00 63.53 329 ALA A N 1
ATOM 2602 C CA . ALA A 1 329 ? -76.919 -22.560 141.880 1.00 63.53 329 ALA A CA 1
ATOM 2603 C C . ALA A 1 329 ? -78.442 -22.762 141.953 1.00 63.53 329 ALA A C 1
ATOM 2605 O O . ALA A 1 329 ? -79.000 -22.753 143.047 1.00 63.53 329 ALA A O 1
ATOM 2606 N N . ALA A 1 330 ? -79.109 -22.988 140.817 1.00 63.00 330 ALA A N 1
ATOM 2607 C CA . ALA A 1 330 ? -80.524 -23.344 140.774 1.00 63.00 330 ALA A CA 1
ATOM 2608 C C . ALA A 1 330 ? -80.768 -24.714 141.432 1.00 63.00 330 ALA A C 1
ATOM 2610 O O . ALA A 1 330 ? -81.644 -24.821 142.286 1.00 63.00 330 ALA A O 1
ATOM 2611 N N . GLU A 1 331 ? -79.939 -25.717 141.127 1.00 59.78 331 GLU A N 1
ATOM 2612 C CA . GLU A 1 331 ? -79.962 -27.040 141.767 1.00 59.78 331 GLU A CA 1
ATOM 2613 C C . GLU A 1 331 ? -79.696 -26.943 143.281 1.00 59.78 331 GLU A C 1
ATOM 2615 O O . GLU A 1 331 ? -80.424 -27.549 144.068 1.00 59.78 331 GLU A O 1
ATOM 2620 N N . ALA A 1 332 ? -78.750 -26.096 143.710 1.00 58.31 332 ALA A N 1
ATOM 2621 C CA . ALA A 1 332 ? -78.491 -25.819 145.124 1.00 58.31 332 ALA A CA 1
ATOM 2622 C C . ALA A 1 332 ? -79.675 -25.117 145.822 1.00 58.31 332 ALA A C 1
ATOM 2624 O O . ALA A 1 332 ? -80.002 -25.451 146.961 1.00 58.31 332 ALA A O 1
ATOM 2625 N N . SER A 1 333 ? -80.364 -24.196 145.136 1.00 55.12 333 SER A N 1
ATOM 2626 C CA . SER A 1 333 ? -81.547 -23.491 145.658 1.00 55.12 333 SER A CA 1
ATOM 2627 C C . SER A 1 333 ? -82.816 -24.349 145.714 1.00 55.12 333 SER A C 1
ATOM 2629 O O . SER A 1 333 ? -83.740 -24.017 146.442 1.00 55.12 333 SER A O 1
ATOM 2631 N N . THR A 1 334 ? -82.860 -25.466 144.982 1.00 52.56 334 THR A N 1
ATOM 2632 C CA . THR A 1 334 ? -83.927 -26.477 145.099 1.00 52.56 334 THR A CA 1
ATOM 2633 C C . THR A 1 334 ? -83.645 -27.534 146.174 1.00 52.56 334 THR A C 1
ATOM 2635 O O . THR A 1 334 ? -84.482 -28.403 146.406 1.00 52.56 334 THR A O 1
ATOM 2638 N N . SER A 1 335 ? -82.478 -27.471 146.827 1.00 47.00 335 SER A N 1
ATOM 2639 C CA . SER A 1 335 ? -82.022 -28.433 147.843 1.00 47.00 335 SER A CA 1
ATOM 2640 C C . SER A 1 335 ? -81.894 -27.866 149.268 1.00 47.00 335 SER A C 1
ATOM 2642 O O . SER A 1 335 ? -81.316 -28.532 150.126 1.00 47.00 335 SER A O 1
ATOM 2644 N N . SER A 1 336 ? -82.443 -26.676 149.547 1.00 39.09 336 SER A N 1
ATOM 2645 C CA . SER A 1 336 ? -82.539 -26.084 150.896 1.00 39.09 336 SER A CA 1
ATOM 2646 C C . SER A 1 336 ? -83.822 -25.286 151.074 1.00 39.09 336 SER A C 1
ATOM 2648 O O . SER A 1 336 ? -84.196 -25.103 152.253 1.00 39.09 336 SER A O 1
#

Secondary structure (DSSP, 8-state):
-------PPPP--PPPPPPPPPP---------------------PPP-------------HHHHHHHHHHHHHHHHHHHHHHHHHHHHHHHHHSS------------SSSHHHHHHHHHHHHHHHHHHHHHHHH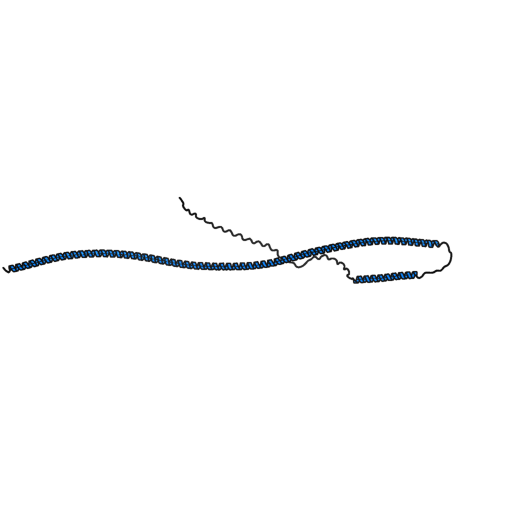HHHHHHHHHHHHHHHHHHHHHHHHHHHHHHHHHHHHHHHHHHHHHHHHHHHHHHHHHHHHHHHHHHHHHHHHHHHHHHHHHHHHHHHHHHHHHHHHHHHHHHHHHHHHHHHHHHHHHHHHHHHHHHHHHHHHHHHHHHHHHHHHHHHHHHHHHHHHHHHHHHHHHHHHHHHHHHHHHHHHHHHHHHHHHHHHHHHHHHHT--

Radius of gyration: 94.89 Å; chains: 1; bounding box: 172×51×292 Å

Foldseek 3Di:
DDDDPDDDDDDDDDPPDDPDPDPDPDPPPPPDDDPPDPPDPDDDDDDDPPDDPPPDPPPPPVVVVVVVVVVVVVVVVVVVVVVVVVVVVVVVVPDDDDDDDDDDDDDDPVVVVVVVVVVVVVVVVVVVVVVVVVVVVVVVVVVVVVVVVVVVVVVVVVVVVVVVVVVVVVVVVVVVVVVVVVVVVVVVVVVVVVVVVVVVVVVVVVVVVVVVVVVVVVVVVVVVVVVVVVVVVVVVVVVVVVVVVVVVVVVVVVVVVVVVVVVVVVVVVVVVVVVVVVVVVVVVVVVVVVVVVVVVVVVVVVVVVVVVVVVVVVVVVVVVVVVVVVVVVVVVVVVD

Sequence (336 aa):
EDEAAKAEEPPVEEPAEEPAPEPEPEPVAEEPTPAPTPVAEASEREPLPSLTPLEELPDDADVLKERFRDLERKFVEKAQEARAYEEALEAAHAGGGADDDGLGGFSDAVSGDLEQRVLDLQLVADEKTAEVLEKEDEIKALMREIDVLRSRSEENKDRAERERQAIAEDILKGHERLEVQKQEVAEAKAEVSEFETVNAELLLETEDLKERLGAMEHLLEVERAERGKLVRERLVSLRTEIERLENSNAELRTLVEAYEEKIDELDERVEELEGESEAHESLVSELREQLTKAQHERDTMVKTLRKKLQGLERKLELAKGENARARAAAEASTSS

pLDDT: mean 80.34, std 20.79, range [33.22, 98.62]